Protein AF-A0A0H2SHD0-F1 (afdb_monomer)

Mean predicted aligned error: 8.1 Å

Sequence (262 aa):
MGKNFKNESLIINKIDEIEKNLQELEEIIKKEEFNPPEDIVPIPKKIKFPRGYFRKIDTIYSKYKLDLFDDKNLARNVAYAIQYTDFLNYILNRTNFGNDGLSIGSIFRKNAIISVTTVIEAYLSAMLEKVVNNCYSNCKNFSSCNSNIAISIKNKKGLNKKANKIRKKEGFPLFKECMDFLLDANLIDENFYNVLDRLRDYRNHIHIQYVEKNKKVRIRDFGGNAYNIKIYNEAINSLRRLPKIFQTLRNEISKCKYKEGR

pLDDT: mean 82.98, std 13.92, range [32.12, 97.88]

Radius of gyration: 23.39 Å; Cα contacts (8 Å, |Δi|>4): 217; chains: 1; bounding box: 55×35×79 Å

Foldseek 3Di:
DDDDDPCVVVVVVVLVVVVVVVVVVVVVQVVVVDDPPVDDDPDVDDDDDDPPQFDDLVRLCVLQVLVLFPDPVLSSVLSVLVSVLSVLVCCLVSDCCDPPHDPVNLLSLLVSLLSLLVSVQSSLLRLLLSLLCLLVVQQPPLVPFPFLLSVLCVVDPVLVVLSVCSPVCPDRRGSLSSLVSCVSSVLDDPVLSVLSVVSVVSNVPNDCWDQDPVPSDIDRPPPDPSRDPVNSVSSVVSSSCNSVSSVSSVVSSVSSNPPDDD

Structure (mmCIF, N/CA/C/O backbone):
data_AF-A0A0H2SHD0-F1
#
_entry.id   AF-A0A0H2SHD0-F1
#
loop_
_atom_site.group_PDB
_atom_site.id
_atom_site.type_symbol
_atom_site.label_atom_id
_atom_site.label_alt_id
_atom_site.label_comp_id
_atom_site.label_asym_id
_atom_site.label_entity_id
_atom_site.label_seq_id
_atom_site.pdbx_PDB_ins_code
_atom_site.Cartn_x
_atom_site.Cartn_y
_atom_site.Cartn_z
_atom_site.occupancy
_atom_site.B_iso_or_equiv
_atom_site.auth_seq_id
_atom_site.auth_comp_id
_atom_site.auth_asym_id
_atom_site.auth_atom_id
_atom_site.pdbx_PDB_model_num
ATOM 1 N N . MET A 1 1 ? -12.538 18.446 -3.067 1.00 34.12 1 MET A N 1
ATOM 2 C CA . MET A 1 1 ? -13.938 18.797 -2.755 1.00 34.12 1 MET A CA 1
ATOM 3 C C . MET A 1 1 ? -14.708 17.509 -2.529 1.00 34.12 1 MET A C 1
ATOM 5 O O . MET A 1 1 ? -14.740 16.675 -3.429 1.00 34.12 1 MET A O 1
ATOM 9 N N . GLY A 1 2 ? -15.188 17.281 -1.304 1.00 51.06 2 GLY A N 1
ATOM 10 C CA . GLY A 1 2 ? -15.996 16.106 -0.968 1.00 51.06 2 GLY A CA 1
ATOM 11 C C . GLY A 1 2 ? -17.397 16.224 -1.568 1.00 51.06 2 GLY A C 1
ATOM 12 O O . GLY A 1 2 ? -17.889 17.330 -1.765 1.00 51.06 2 GLY A O 1
ATOM 13 N N . LYS A 1 3 ? -18.025 15.093 -1.899 1.00 63.44 3 LYS A N 1
ATOM 14 C CA . LYS A 1 3 ? -19.458 15.069 -2.216 1.00 63.44 3 LYS A CA 1
ATOM 15 C C . LYS A 1 3 ? -20.222 15.193 -0.897 1.00 63.44 3 LYS A C 1
ATOM 17 O O . LYS A 1 3 ? -20.008 14.353 -0.028 1.00 63.44 3 LYS A O 1
ATOM 22 N N . ASN A 1 4 ? -21.103 16.183 -0.770 1.00 68.56 4 ASN A N 1
ATOM 23 C CA . ASN A 1 4 ? -22.001 16.274 0.384 1.00 68.56 4 ASN A CA 1
ATOM 24 C C . ASN A 1 4 ? -22.981 15.094 0.360 1.00 68.56 4 ASN A C 1
ATOM 26 O O . ASN A 1 4 ? -23.537 14.753 -0.692 1.00 68.56 4 ASN A O 1
ATOM 30 N N . PHE A 1 5 ? -23.169 14.443 1.507 1.00 74.69 5 PHE A N 1
ATOM 31 C CA . PHE A 1 5 ? -24.123 13.348 1.633 1.00 74.69 5 PHE A CA 1
ATOM 32 C C . PHE A 1 5 ? -25.534 13.922 1.730 1.00 74.69 5 PHE A C 1
ATOM 34 O O . PHE A 1 5 ? -25.812 14.743 2.595 1.00 74.69 5 PHE A O 1
ATOM 41 N N . LYS A 1 6 ? -26.459 13.444 0.887 1.00 80.44 6 LYS A N 1
ATOM 42 C CA . LYS A 1 6 ? -27.877 13.849 0.962 1.00 80.44 6 LYS A CA 1
ATOM 43 C C . LYS A 1 6 ? -28.520 13.554 2.330 1.00 80.44 6 LYS A C 1
ATOM 45 O O . LYS A 1 6 ? -29.477 14.220 2.688 1.00 80.44 6 LYS A O 1
ATOM 50 N N . ASN A 1 7 ? -27.976 12.589 3.077 1.00 87.56 7 ASN A N 1
ATOM 51 C CA . ASN A 1 7 ? -28.498 12.110 4.362 1.00 87.56 7 ASN A CA 1
ATOM 52 C C . ASN A 1 7 ? -27.474 12.272 5.501 1.00 87.56 7 ASN A C 1
ATOM 54 O O . ASN A 1 7 ? -27.351 11.392 6.348 1.00 87.56 7 ASN A O 1
ATOM 58 N N . GLU A 1 8 ? -26.685 13.346 5.492 1.00 89.56 8 GLU A N 1
ATOM 59 C CA . GLU A 1 8 ? -25.620 13.570 6.479 1.00 89.56 8 GLU A CA 1
ATOM 60 C C . GLU A 1 8 ? -26.120 13.525 7.932 1.00 89.56 8 GLU A C 1
ATOM 62 O O . GLU A 1 8 ? -25.550 12.800 8.744 1.00 89.56 8 GLU A O 1
ATOM 67 N N . SER A 1 9 ? -27.239 14.189 8.238 1.00 90.06 9 SER A N 1
ATOM 68 C CA . SER A 1 9 ? -27.836 14.192 9.583 1.00 90.06 9 SER A CA 1
ATOM 69 C C . SER A 1 9 ? -28.214 12.792 10.074 1.00 90.06 9 SER A C 1
ATOM 71 O O . SER A 1 9 ? -27.936 12.432 11.213 1.00 90.06 9 SER A O 1
ATOM 73 N N . LEU A 1 10 ? -28.793 11.961 9.203 1.00 94.38 10 LEU A N 1
ATOM 74 C CA . LEU A 1 10 ? -29.134 10.578 9.535 1.00 94.38 10 LEU A CA 1
ATOM 75 C C . LEU A 1 10 ? -27.882 9.736 9.819 1.00 94.38 10 LEU A C 1
ATOM 77 O O . LEU A 1 10 ? -27.909 8.879 10.700 1.00 94.38 10 LEU A O 1
ATOM 81 N N . ILE A 1 11 ? -26.801 9.958 9.064 1.00 91.94 11 ILE A N 1
ATOM 82 C CA . ILE A 1 11 ? -25.528 9.257 9.270 1.00 91.94 11 ILE A CA 1
ATOM 83 C C . ILE A 1 11 ? -24.943 9.627 10.634 1.00 91.94 11 ILE A C 1
ATOM 85 O O . ILE A 1 11 ? -24.542 8.724 11.360 1.00 91.94 11 ILE A O 1
ATOM 89 N N . ILE A 1 12 ? -24.934 10.917 10.981 1.00 92.44 12 ILE A N 1
ATOM 90 C CA . ILE A 1 12 ? -24.434 11.412 12.272 1.00 92.44 12 ILE A CA 1
ATOM 91 C C . ILE A 1 12 ? -25.226 10.779 13.420 1.00 92.44 12 ILE A C 1
ATOM 93 O O . ILE A 1 12 ? -24.637 10.083 14.237 1.00 92.44 12 ILE A O 1
ATOM 97 N N . ASN A 1 13 ? -26.559 10.865 13.390 1.00 95.19 13 ASN A N 1
ATOM 98 C CA . ASN A 1 13 ? -27.405 10.274 14.433 1.00 95.19 13 ASN A CA 1
ATOM 99 C C . ASN A 1 13 ? -27.157 8.765 14.617 1.00 95.19 13 ASN A C 1
ATOM 101 O O . ASN A 1 13 ? -27.225 8.243 15.727 1.00 95.19 13 ASN A O 1
ATOM 105 N N . LYS A 1 14 ? -26.879 8.038 13.525 1.00 95.44 14 LYS A N 1
ATOM 106 C CA . LYS A 1 14 ? -26.553 6.606 13.590 1.00 95.44 14 LYS A CA 1
ATOM 107 C C . LYS A 1 14 ? -25.163 6.335 14.155 1.00 95.44 14 LYS A C 1
ATOM 109 O O . LYS A 1 14 ? -24.977 5.295 14.778 1.00 95.44 14 LYS A 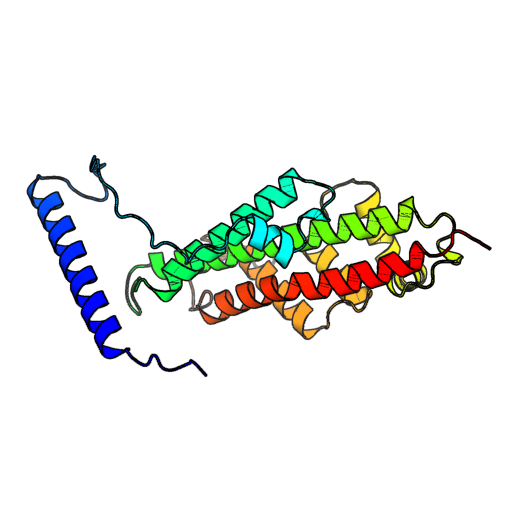O 1
ATOM 114 N N . ILE A 1 15 ? -24.199 7.221 13.923 1.00 93.00 15 ILE A N 1
ATOM 115 C CA . ILE A 1 15 ? -22.871 7.128 14.537 1.00 93.00 15 ILE A CA 1
ATOM 116 C C . ILE A 1 15 ? -22.991 7.338 16.048 1.00 93.00 15 ILE A C 1
ATOM 118 O O . ILE A 1 15 ? -22.467 6.511 16.787 1.00 93.00 15 ILE A O 1
ATOM 122 N N . ASP A 1 16 ? -23.754 8.339 16.488 1.00 94.06 16 ASP A N 1
ATOM 123 C CA . ASP A 1 16 ? -23.963 8.625 17.915 1.00 94.06 16 ASP A CA 1
ATOM 124 C C . ASP A 1 16 ? -24.614 7.433 18.642 1.00 94.06 16 ASP A C 1
ATOM 126 O O . ASP A 1 16 ? -24.204 7.044 19.736 1.00 94.06 16 ASP A O 1
ATOM 130 N N . GLU A 1 17 ? -25.596 6.785 18.005 1.00 96.50 17 GLU A N 1
ATOM 131 C CA . GLU A 1 17 ? -26.223 5.563 18.524 1.00 96.50 17 GLU A CA 1
ATOM 132 C C . GLU A 1 17 ? -25.214 4.406 18.646 1.00 96.50 17 GLU A C 1
ATOM 134 O O . GLU A 1 17 ? -25.212 3.675 19.637 1.00 96.50 17 GLU A O 1
ATOM 139 N N . ILE A 1 18 ? -24.337 4.231 17.651 1.00 93.62 18 ILE A N 1
ATOM 140 C CA . ILE A 1 18 ? -23.292 3.199 17.678 1.00 93.62 18 ILE A CA 1
ATOM 141 C C . ILE A 1 18 ? -22.285 3.476 18.795 1.00 93.62 18 ILE A C 1
ATOM 143 O O . ILE A 1 18 ? -21.919 2.544 19.507 1.00 93.62 18 ILE A O 1
ATOM 147 N N . GLU A 1 19 ? -21.843 4.723 18.948 1.00 92.50 19 GLU A N 1
ATOM 148 C CA . GLU A 1 19 ? -20.905 5.130 19.995 1.00 92.50 19 GLU A CA 1
ATOM 149 C C . GLU A 1 19 ? -21.463 4.813 21.383 1.00 92.50 19 GLU A C 1
ATOM 151 O O . GLU A 1 19 ? -20.809 4.120 22.166 1.00 92.50 19 GLU A O 1
ATOM 156 N N . LYS A 1 20 ? -22.713 5.214 21.641 1.00 95.75 20 LYS A N 1
ATOM 157 C CA . LYS A 1 20 ? -23.411 4.910 22.891 1.00 95.75 20 LYS A CA 1
ATOM 158 C C . LYS A 1 20 ? -23.490 3.402 23.153 1.00 95.75 20 LYS A C 1
ATOM 160 O O . LYS A 1 20 ? -23.109 2.946 24.226 1.00 95.75 20 LYS A O 1
ATOM 165 N N . ASN A 1 21 ? -23.925 2.619 22.165 1.00 96.06 21 ASN A N 1
ATOM 166 C CA . ASN A 1 21 ? -24.075 1.168 22.316 1.00 96.06 21 ASN A CA 1
ATOM 167 C C . ASN A 1 21 ? -22.735 0.450 22.561 1.00 96.06 21 ASN A C 1
ATOM 169 O O . ASN A 1 21 ? -22.689 -0.548 23.278 1.00 96.06 21 ASN A O 1
ATOM 173 N N . LEU A 1 22 ? -21.641 0.924 21.952 1.00 93.25 22 LEU A N 1
ATOM 174 C CA . LEU A 1 22 ? -20.302 0.379 22.192 1.00 93.25 22 LEU A CA 1
ATOM 175 C C . LEU A 1 22 ? -19.827 0.675 23.617 1.00 93.25 22 LEU A C 1
ATOM 177 O O . LEU A 1 22 ? -19.261 -0.206 24.258 1.00 93.25 22 LEU A O 1
ATOM 181 N N . GLN A 1 23 ? -20.086 1.882 24.115 1.00 93.56 23 GLN A N 1
ATOM 182 C CA . GLN A 1 23 ? -19.735 2.269 25.477 1.00 93.56 23 GLN A CA 1
ATOM 183 C C . GLN A 1 23 ? -20.528 1.464 26.520 1.00 93.56 23 GLN A C 1
ATOM 185 O O . GLN A 1 23 ? -19.938 0.932 27.458 1.00 93.56 23 GLN A O 1
ATOM 190 N N . GLU A 1 24 ? -21.838 1.297 26.321 1.00 95.38 24 GLU A N 1
ATOM 191 C CA . GLU A 1 24 ? -22.684 0.473 27.197 1.00 95.38 24 GLU A CA 1
ATOM 192 C C . GLU A 1 24 ? -22.210 -0.989 27.249 1.00 95.38 24 GLU A C 1
ATOM 194 O O . GLU A 1 24 ? -22.215 -1.610 28.313 1.00 95.38 24 GLU A O 1
ATOM 199 N N . LEU A 1 25 ? -21.749 -1.541 26.120 1.00 92.69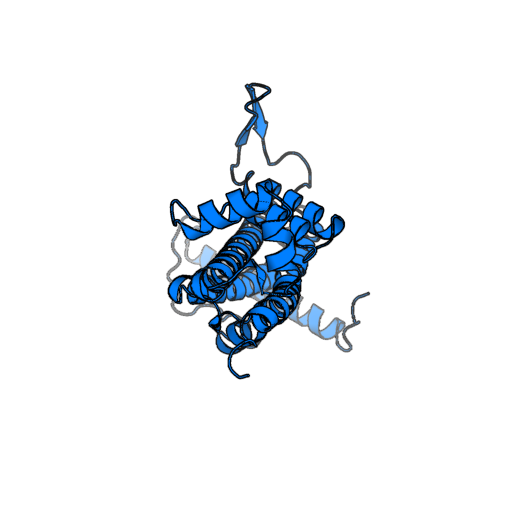 25 LEU A N 1
ATOM 200 C CA . LEU A 1 25 ? -21.185 -2.890 26.074 1.00 92.69 25 LEU A CA 1
ATOM 201 C C . LEU A 1 25 ? -19.921 -3.015 26.940 1.00 92.69 25 LEU A C 1
ATOM 203 O O . LEU A 1 25 ? -19.801 -3.977 27.697 1.00 92.69 25 LEU A O 1
ATOM 207 N N . GLU A 1 26 ? -18.999 -2.055 26.858 1.00 91.44 26 GLU A N 1
ATOM 208 C CA . GLU A 1 26 ? -17.781 -2.050 27.682 1.00 91.44 26 GLU A CA 1
ATOM 209 C C . GLU A 1 26 ? -18.092 -1.893 29.176 1.00 91.44 26 GLU A C 1
ATOM 211 O O . GLU A 1 26 ? -17.438 -2.499 30.024 1.00 91.44 26 GLU A O 1
ATOM 216 N N . GLU A 1 27 ? -19.123 -1.124 29.523 1.00 93.25 27 GLU A N 1
ATOM 217 C CA . GLU A 1 27 ? -19.582 -0.997 30.907 1.00 93.25 27 GLU A CA 1
ATOM 218 C C . GLU A 1 27 ? -20.179 -2.296 31.450 1.00 93.25 27 GLU A C 1
ATOM 220 O O . GLU A 1 27 ? -19.948 -2.624 32.613 1.00 93.25 27 GLU A O 1
ATOM 225 N N . ILE A 1 28 ? -20.910 -3.058 30.629 1.00 92.81 28 ILE A N 1
ATOM 226 C CA . ILE A 1 28 ? -21.401 -4.392 31.004 1.00 92.81 28 ILE A CA 1
ATOM 227 C C . ILE A 1 28 ? -20.223 -5.333 31.259 1.00 92.81 28 ILE A C 1
ATOM 229 O O . ILE A 1 28 ? -20.194 -5.998 32.286 1.00 92.81 28 ILE A O 1
ATOM 233 N N . ILE A 1 29 ? -19.226 -5.348 30.371 1.00 90.38 29 ILE A N 1
ATOM 234 C CA . ILE A 1 29 ? -18.033 -6.195 30.524 1.00 90.38 29 ILE A CA 1
ATOM 235 C C . ILE A 1 29 ? -17.302 -5.882 31.835 1.00 90.38 29 ILE A C 1
ATOM 237 O O . ILE A 1 29 ? -16.956 -6.798 32.575 1.00 90.38 29 ILE A O 1
ATOM 241 N N . LYS A 1 30 ? -17.111 -4.597 32.154 1.00 89.44 30 LYS A N 1
ATOM 242 C CA . LYS A 1 30 ? -16.443 -4.167 33.394 1.00 89.44 30 LYS A CA 1
ATOM 243 C C . LYS A 1 30 ? -17.227 -4.507 34.661 1.00 89.44 30 LYS A C 1
ATOM 245 O O . LYS A 1 30 ? -16.622 -4.699 35.710 1.00 89.44 30 LYS A O 1
ATOM 250 N N . LYS A 1 31 ? -18.563 -4.560 34.589 1.00 93.12 31 LYS A N 1
ATOM 251 C CA . LYS A 1 31 ? -19.414 -4.966 35.723 1.00 93.12 31 LYS A CA 1
ATOM 252 C C . LYS A 1 31 ? -19.263 -6.444 36.072 1.00 93.12 31 LYS A C 1
ATOM 254 O O . LYS A 1 31 ? -19.458 -6.793 37.227 1.00 93.12 31 LYS A O 1
ATOM 259 N N . GLU A 1 32 ? -18.869 -7.273 35.111 1.00 91.38 32 GLU A N 1
ATOM 260 C CA . GLU A 1 32 ? -18.542 -8.691 35.315 1.00 91.38 32 GLU A CA 1
ATOM 261 C C . GLU A 1 32 ? -17.103 -8.892 35.837 1.00 91.38 32 GLU A C 1
ATOM 263 O O . GLU A 1 32 ? -16.527 -9.963 35.673 1.00 91.38 32 GLU A O 1
ATOM 268 N N . GLU A 1 33 ? -16.498 -7.850 36.420 1.00 90.00 33 GLU A N 1
ATOM 269 C CA . GLU A 1 33 ? -15.148 -7.841 37.006 1.00 90.00 33 GLU A CA 1
ATOM 270 C C . GLU A 1 33 ? -13.996 -8.122 36.027 1.00 90.00 33 GLU A C 1
ATOM 272 O O . GLU A 1 33 ? -12.844 -8.228 36.444 1.00 90.00 33 GLU A O 1
ATOM 277 N N . PHE A 1 34 ? -14.260 -8.159 34.717 1.00 89.62 34 PHE A N 1
ATOM 278 C CA . PHE A 1 34 ? -13.187 -8.126 33.728 1.00 89.62 34 PHE A CA 1
ATOM 279 C C . PHE A 1 34 ? -12.488 -6.759 33.743 1.00 89.62 34 PHE A C 1
ATOM 281 O O . PHE A 1 34 ? -13.128 -5.702 33.722 1.00 89.62 34 PHE A O 1
ATOM 288 N N . ASN A 1 35 ? -11.162 -6.784 33.639 1.00 85.94 35 ASN A N 1
ATOM 289 C CA . ASN A 1 35 ? -10.270 -5.639 33.527 1.00 85.94 35 ASN A CA 1
ATOM 290 C C . ASN A 1 35 ? -9.617 -5.538 32.126 1.00 85.94 35 ASN A C 1
ATOM 292 O O . ASN A 1 35 ? -8.410 -5.759 31.974 1.00 85.94 35 ASN A O 1
ATOM 296 N N . PRO A 1 36 ? -10.362 -5.211 31.047 1.00 82.31 36 PRO A N 1
ATOM 297 C CA . PRO A 1 36 ? -9.748 -4.925 29.753 1.00 82.31 36 PRO A CA 1
ATOM 298 C C . PRO A 1 36 ? -8.772 -3.736 29.845 1.00 82.31 36 PRO A C 1
ATOM 300 O O . PRO A 1 36 ? -9.105 -2.721 30.463 1.00 82.31 36 PRO A O 1
ATOM 303 N N . PRO A 1 37 ? -7.604 -3.788 29.176 1.00 82.88 37 PRO A N 1
ATOM 304 C CA . PRO A 1 37 ? -7.193 -4.785 28.183 1.00 82.88 37 PRO A CA 1
ATOM 305 C C . PRO A 1 37 ? -6.378 -5.966 28.746 1.00 82.88 37 PRO A C 1
ATOM 307 O O . PRO A 1 37 ? -5.848 -6.742 27.952 1.00 82.88 37 PRO A O 1
ATOM 310 N N . GLU A 1 38 ? -6.211 -6.074 30.066 1.00 88.31 38 GLU A N 1
ATOM 311 C CA . GLU A 1 38 ? -5.403 -7.127 30.700 1.00 88.31 38 GLU A CA 1
ATOM 312 C C . GLU A 1 38 ? -6.092 -8.489 30.600 1.00 88.31 38 GLU A C 1
ATOM 314 O O . GLU A 1 38 ? -5.449 -9.493 30.283 1.00 88.31 38 GLU A O 1
ATOM 319 N N . ASP A 1 39 ? -7.414 -8.499 30.770 1.00 88.94 39 ASP A N 1
ATOM 320 C CA . ASP A 1 39 ? -8.212 -9.710 30.648 1.00 88.94 39 ASP A CA 1
ATOM 321 C C . ASP A 1 39 ? -8.637 -10.009 29.208 1.00 88.94 39 ASP A C 1
ATOM 323 O O . ASP A 1 39 ? -9.086 -9.147 28.443 1.00 88.94 39 ASP A O 1
ATOM 327 N N . ILE A 1 40 ? -8.571 -11.292 28.851 1.00 85.06 40 ILE A N 1
ATOM 328 C CA . ILE A 1 40 ? -9.152 -11.806 27.612 1.00 85.06 40 ILE A CA 1
ATOM 329 C C . ILE A 1 40 ? -10.640 -12.050 27.854 1.00 85.06 40 ILE A C 1
ATOM 331 O O . ILE A 1 40 ? -11.012 -13.048 28.465 1.00 85.06 40 ILE A O 1
ATOM 335 N N . VAL A 1 41 ? -11.496 -11.178 27.323 1.00 85.94 41 VAL A N 1
ATOM 336 C CA . VAL A 1 41 ? -12.956 -11.304 27.460 1.00 85.94 41 VAL A CA 1
ATOM 337 C C . VAL A 1 41 ? -13.505 -12.306 26.426 1.00 85.94 41 VAL A C 1
ATOM 339 O O . VAL A 1 41 ? -13.477 -12.021 25.219 1.00 85.94 41 VAL A O 1
ATOM 342 N N . PRO A 1 42 ? -14.022 -13.485 26.828 1.00 85.12 42 PRO A N 1
ATOM 343 C CA . PRO A 1 42 ? -14.406 -14.547 25.901 1.00 85.12 42 PRO A CA 1
ATOM 344 C C . PRO A 1 42 ? -15.827 -14.341 25.349 1.00 85.12 42 PRO A C 1
ATOM 346 O O . PRO A 1 42 ? -16.721 -15.158 25.560 1.00 85.12 42 PRO A O 1
ATOM 349 N N . ILE A 1 43 ? -16.059 -13.252 24.610 1.00 84.56 43 ILE A N 1
ATOM 350 C CA . ILE A 1 43 ? -17.375 -12.980 24.012 1.00 84.56 43 ILE A CA 1
ATOM 351 C C . ILE A 1 43 ? -17.570 -13.864 22.765 1.00 84.56 43 ILE A C 1
ATOM 353 O O . ILE A 1 43 ? -16.844 -13.703 21.775 1.00 84.56 43 ILE A O 1
ATOM 357 N N . PRO A 1 44 ? -18.573 -14.767 22.741 1.00 86.00 44 PRO A N 1
ATOM 358 C CA . PRO A 1 44 ? -18.764 -15.706 21.633 1.00 86.00 44 PRO A CA 1
ATOM 359 C C . PRO A 1 44 ? -19.219 -15.010 20.343 1.00 86.00 44 PRO A C 1
ATOM 361 O O . PRO A 1 44 ? -18.958 -15.486 19.235 1.00 86.00 44 PRO A O 1
ATOM 364 N N . LYS A 1 45 ? -19.892 -13.860 20.464 1.00 90.56 45 LYS A N 1
ATOM 365 C CA . LYS A 1 45 ? -20.415 -13.087 19.336 1.00 90.56 45 LYS A CA 1
ATOM 366 C C . LYS A 1 45 ? -19.620 -11.800 19.149 1.00 90.56 45 LYS A C 1
ATOM 368 O O . LYS A 1 45 ? -19.653 -10.912 19.988 1.00 90.56 45 LYS A O 1
ATOM 373 N N . LYS A 1 46 ? -18.961 -11.678 17.996 1.00 87.88 46 LYS A N 1
ATOM 374 C CA . LYS A 1 46 ? -18.171 -10.496 17.624 1.00 87.88 46 LYS A CA 1
ATOM 375 C C . LYS A 1 46 ? -18.955 -9.560 16.710 1.00 87.88 46 LYS A C 1
ATOM 377 O O . LYS A 1 46 ? -19.779 -10.007 15.903 1.00 87.88 46 LYS A O 1
ATOM 382 N N . ILE A 1 47 ? -18.652 -8.266 16.797 1.00 88.38 47 ILE A N 1
ATOM 383 C CA . ILE A 1 47 ? -19.166 -7.265 15.861 1.00 88.38 47 ILE A CA 1
ATOM 384 C C . ILE A 1 47 ? -18.666 -7.618 14.460 1.00 88.38 47 ILE A C 1
ATOM 386 O O . ILE A 1 47 ? -17.470 -7.793 14.222 1.00 88.38 47 ILE A O 1
ATOM 390 N N . LYS A 1 48 ? -19.600 -7.756 13.518 1.00 88.06 48 LYS A N 1
ATOM 391 C CA . LYS A 1 48 ? -19.262 -8.030 12.121 1.00 88.06 48 LYS A CA 1
ATOM 392 C C . LYS A 1 48 ? -18.839 -6.737 11.447 1.00 88.06 48 LYS A C 1
ATOM 394 O O . LYS A 1 48 ? -19.535 -5.729 11.530 1.00 88.06 48 LYS A O 1
ATOM 399 N N . PHE A 1 49 ? -17.740 -6.799 10.707 1.00 85.88 49 PHE A N 1
ATOM 400 C CA . PHE A 1 49 ? -17.336 -5.684 9.867 1.00 85.88 49 PHE A CA 1
ATOM 401 C C . PHE A 1 49 ? -18.385 -5.420 8.770 1.00 85.88 49 PHE A 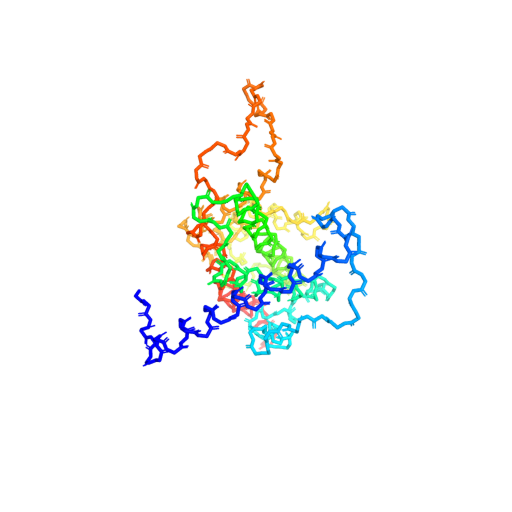C 1
ATOM 403 O O . PHE A 1 49 ? -18.932 -6.387 8.218 1.00 85.88 49 PHE A O 1
ATOM 410 N N . PRO A 1 50 ? -18.670 -4.154 8.412 1.00 85.19 50 PRO A N 1
ATOM 411 C CA . PRO A 1 50 ? -19.650 -3.859 7.376 1.00 85.19 50 PRO A CA 1
ATOM 412 C C . PRO A 1 50 ? -19.300 -4.487 6.027 1.00 85.19 50 PRO A C 1
ATOM 414 O O . PRO A 1 50 ? -18.162 -4.432 5.553 1.00 85.19 50 PRO A O 1
ATOM 417 N N . ARG A 1 51 ? -20.314 -5.061 5.376 1.00 84.38 51 ARG A N 1
ATOM 418 C CA . ARG A 1 51 ? -20.180 -5.636 4.034 1.00 84.38 51 ARG A CA 1
ATOM 419 C C . ARG A 1 51 ? -20.031 -4.531 2.986 1.00 84.38 51 ARG A C 1
ATOM 421 O O . ARG A 1 51 ? -20.532 -3.425 3.152 1.00 84.38 51 ARG A O 1
ATOM 428 N N . GLY A 1 52 ? -19.356 -4.852 1.885 1.00 85.94 52 GLY A N 1
ATOM 429 C CA . GLY A 1 52 ? -19.245 -3.967 0.719 1.00 85.94 52 GLY A CA 1
ATOM 430 C C . GLY A 1 52 ? -18.161 -2.892 0.808 1.00 85.94 52 GLY A C 1
ATOM 431 O O . GLY A 1 52 ? -17.934 -2.201 -0.179 1.00 85.94 52 GLY A O 1
ATOM 432 N N . TYR A 1 53 ? -17.460 -2.767 1.940 1.00 89.38 53 TYR A N 1
ATOM 433 C CA . TYR A 1 53 ? -16.327 -1.847 2.039 1.00 89.38 53 TYR A CA 1
ATOM 434 C C . TYR A 1 53 ? -15.030 -2.438 1.468 1.00 89.38 53 TYR A C 1
ATOM 436 O O . TYR A 1 53 ? -14.293 -1.761 0.755 1.00 89.38 53 TYR A O 1
ATOM 444 N N . PHE A 1 54 ? -14.753 -3.709 1.767 1.00 92.88 54 PHE A N 1
ATOM 445 C CA . PHE A 1 54 ? -13.572 -4.393 1.249 1.00 92.88 54 PHE A CA 1
ATOM 446 C C . PHE A 1 54 ? -13.750 -4.748 -0.218 1.00 92.88 54 PHE A C 1
ATOM 448 O O . PHE A 1 54 ? -14.754 -5.352 -0.612 1.00 92.88 54 PHE A O 1
ATOM 455 N N . ARG A 1 55 ? -12.742 -4.427 -1.029 1.00 95.00 55 ARG A N 1
ATOM 456 C CA . ARG A 1 55 ? -12.697 -4.902 -2.409 1.00 95.00 55 ARG A CA 1
ATOM 457 C C . ARG A 1 55 ? -12.545 -6.422 -2.411 1.00 95.00 55 ARG A C 1
ATOM 459 O O . ARG A 1 55 ? -11.804 -6.990 -1.607 1.00 95.00 55 ARG A O 1
ATOM 466 N N . LYS A 1 56 ? -13.238 -7.085 -3.337 1.00 95.81 56 LYS A N 1
ATOM 467 C CA . LYS A 1 56 ? -13.049 -8.520 -3.588 1.00 95.81 56 LYS A CA 1
ATOM 468 C C . LYS A 1 56 ? -11.667 -8.761 -4.197 1.00 95.81 56 LYS A C 1
ATOM 470 O O . LYS A 1 56 ? -11.170 -7.916 -4.944 1.00 95.81 56 LYS A O 1
ATOM 475 N N . ILE A 1 57 ? -11.086 -9.926 -3.921 1.00 95.94 57 ILE A N 1
ATOM 476 C CA . ILE A 1 57 ? -9.761 -10.305 -4.428 1.00 95.94 57 ILE A CA 1
ATOM 477 C C . ILE A 1 57 ? -9.721 -10.255 -5.959 1.00 95.94 57 ILE A C 1
ATOM 479 O O . ILE A 1 57 ? -8.855 -9.577 -6.500 1.00 95.94 57 ILE A O 1
ATOM 483 N N . ASP A 1 58 ? -10.714 -10.808 -6.656 1.00 96.56 58 ASP A N 1
ATOM 484 C CA . ASP A 1 58 ? -10.773 -10.770 -8.129 1.00 96.56 58 ASP A CA 1
ATOM 485 C C . ASP A 1 58 ? -10.788 -9.337 -8.683 1.00 96.56 58 ASP A C 1
ATOM 487 O O . ASP A 1 58 ? -10.140 -9.014 -9.682 1.00 96.56 58 ASP A O 1
ATOM 491 N N . THR A 1 59 ? -11.487 -8.427 -7.994 1.00 96.56 59 THR A N 1
ATOM 492 C CA . THR A 1 59 ? -11.496 -7.002 -8.345 1.00 96.56 59 THR A CA 1
ATOM 493 C C . THR A 1 59 ? -10.113 -6.382 -8.166 1.00 96.56 59 THR A C 1
ATOM 495 O O . THR A 1 59 ? -9.697 -5.571 -8.993 1.00 96.56 59 THR A O 1
ATOM 498 N N . ILE A 1 60 ? -9.388 -6.750 -7.106 1.00 97.25 60 ILE A N 1
ATOM 499 C CA . ILE A 1 60 ? -8.014 -6.293 -6.871 1.00 97.25 60 ILE A CA 1
ATOM 500 C C . ILE A 1 60 ? -7.083 -6.845 -7.955 1.00 97.25 60 ILE A C 1
ATOM 502 O O . ILE A 1 60 ? -6.368 -6.059 -8.573 1.00 97.25 60 ILE A O 1
ATOM 506 N N . TYR A 1 61 ? -7.143 -8.143 -8.254 1.00 96.81 61 TYR A N 1
ATOM 507 C CA . TYR A 1 61 ? -6.356 -8.780 -9.312 1.00 96.81 61 TYR A CA 1
ATOM 508 C C . TYR A 1 61 ? -6.542 -8.093 -10.662 1.00 96.81 61 TYR A C 1
ATOM 510 O O . TYR A 1 61 ? -5.567 -7.642 -11.264 1.00 96.81 61 TYR A O 1
ATOM 518 N N . SER A 1 62 ? -7.791 -7.908 -11.090 1.00 95.06 62 SER A N 1
ATOM 519 C CA . SER A 1 62 ? -8.104 -7.271 -12.370 1.00 95.06 62 SER A CA 1
ATOM 520 C C . SER A 1 62 ? -7.701 -5.792 -12.409 1.00 95.06 62 SER A C 1
ATOM 522 O O . SER A 1 62 ? -7.124 -5.323 -13.399 1.00 95.06 62 SER A O 1
ATOM 524 N N . LYS A 1 63 ? -7.962 -5.040 -11.329 1.00 95.56 63 LYS A N 1
ATOM 525 C CA . LYS A 1 63 ? -7.653 -3.604 -11.255 1.00 95.56 63 LYS A CA 1
ATOM 526 C C . LYS A 1 63 ? -6.151 -3.341 -11.199 1.00 95.56 63 LYS A C 1
ATOM 528 O O . LYS A 1 63 ? -5.678 -2.421 -11.859 1.00 95.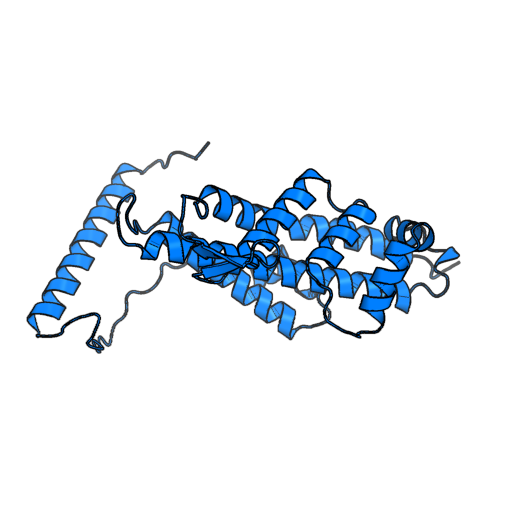56 63 LYS A O 1
ATOM 533 N N . TYR A 1 64 ? -5.420 -4.136 -10.424 1.00 95.75 64 TYR A N 1
ATOM 534 C CA . TYR A 1 64 ? -3.979 -3.995 -10.225 1.00 95.75 64 TYR A CA 1
ATOM 535 C C . TYR A 1 64 ? -3.155 -4.899 -11.142 1.00 95.75 64 TYR A C 1
ATOM 537 O O . TYR A 1 64 ? -1.932 -4.874 -11.073 1.00 95.75 64 TYR A O 1
ATOM 545 N N . LYS A 1 65 ? -3.798 -5.649 -12.041 1.00 93.06 65 LYS A N 1
ATOM 546 C CA . LYS A 1 65 ? -3.151 -6.518 -13.035 1.00 93.06 65 LYS A CA 1
ATOM 547 C C . LYS A 1 65 ? -2.176 -7.527 -12.411 1.00 93.06 65 LYS A C 1
ATOM 549 O O . LYS A 1 65 ? -1.146 -7.843 -13.000 1.00 93.06 65 LYS A O 1
ATOM 554 N N . LEU A 1 66 ? -2.506 -8.038 -11.227 1.00 94.12 66 LEU A N 1
ATOM 555 C CA . LEU A 1 66 ? -1.624 -8.926 -10.459 1.00 94.12 66 LEU A CA 1
ATOM 556 C C . LEU A 1 66 ? -1.407 -10.283 -11.146 1.00 94.12 66 LEU A C 1
ATOM 558 O O . LEU A 1 66 ? -0.383 -10.922 -10.926 1.00 94.12 66 LEU A O 1
ATOM 562 N N . ASP A 1 67 ? -2.300 -10.687 -12.055 1.00 90.88 67 ASP A N 1
ATOM 563 C CA . ASP A 1 67 ? -2.144 -11.899 -12.876 1.00 90.88 67 ASP A CA 1
ATOM 564 C C . ASP A 1 67 ? -0.869 -11.901 -13.726 1.00 90.88 67 ASP A C 1
ATOM 566 O O . ASP A 1 67 ? -0.384 -12.960 -14.127 1.00 90.88 67 ASP A O 1
ATOM 570 N N . LEU A 1 68 ? -0.312 -10.720 -13.998 1.00 86.56 68 LEU A N 1
ATOM 571 C CA . LEU A 1 68 ? 0.881 -10.557 -14.820 1.00 86.56 68 LEU A CA 1
ATOM 572 C C . LEU A 1 68 ? 2.190 -10.721 -14.040 1.00 86.56 68 LEU A C 1
ATOM 574 O O . LEU A 1 68 ? 3.254 -10.719 -14.663 1.00 86.56 68 LEU A O 1
ATOM 578 N N . PHE A 1 69 ? 2.129 -10.859 -12.716 1.00 89.75 69 PHE A N 1
ATOM 579 C CA . PHE A 1 69 ? 3.302 -11.151 -11.899 1.00 89.75 69 PHE A CA 1
ATOM 580 C C . PHE A 1 69 ? 3.790 -12.570 -12.216 1.00 89.75 69 PHE A C 1
ATOM 582 O O . PHE A 1 69 ? 2.976 -13.486 -12.409 1.00 89.75 69 PHE A O 1
ATOM 589 N N . ASP A 1 70 ? 5.112 -12.744 -12.276 1.00 86.31 70 ASP A N 1
ATOM 590 C CA . ASP A 1 70 ? 5.727 -14.064 -12.452 1.00 86.31 70 ASP A CA 1
ATOM 591 C C . ASP A 1 70 ? 5.561 -14.906 -11.179 1.00 86.31 70 ASP A C 1
ATOM 593 O O . ASP A 1 70 ? 5.118 -16.052 -11.249 1.00 86.31 70 ASP A O 1
ATOM 597 N N . ASP A 1 71 ? 5.798 -14.307 -10.010 1.00 90.62 71 ASP A N 1
ATOM 598 C CA . ASP A 1 71 ? 5.546 -14.935 -8.714 1.00 90.62 71 ASP A CA 1
ATOM 599 C C . ASP A 1 71 ? 4.063 -14.815 -8.310 1.00 90.62 71 ASP A C 1
ATOM 601 O O . ASP A 1 71 ? 3.556 -13.745 -7.953 1.00 90.62 71 ASP A O 1
ATOM 605 N N . LYS A 1 72 ? 3.352 -15.950 -8.343 1.00 93.19 72 LYS A N 1
ATOM 606 C CA . LYS A 1 72 ? 1.934 -16.037 -7.962 1.00 93.19 72 LYS A CA 1
ATOM 607 C C . LYS A 1 72 ? 1.697 -15.918 -6.458 1.00 93.19 72 LYS A C 1
ATOM 609 O O . LYS A 1 72 ? 0.629 -15.449 -6.066 1.00 93.19 72 LYS A O 1
ATOM 614 N N . ASN A 1 73 ? 2.658 -16.306 -5.623 1.00 95.06 73 ASN A N 1
ATOM 615 C CA . ASN A 1 73 ? 2.550 -16.140 -4.176 1.00 95.06 73 ASN A CA 1
ATOM 616 C C . ASN A 1 73 ? 2.700 -14.667 -3.806 1.00 95.06 73 ASN A C 1
ATOM 618 O O . ASN A 1 73 ? 1.878 -14.139 -3.059 1.00 95.06 73 ASN A O 1
ATOM 622 N N . LEU A 1 74 ? 3.663 -13.972 -4.417 1.00 94.38 74 LEU A N 1
ATOM 623 C CA . LEU A 1 74 ? 3.784 -12.523 -4.282 1.00 94.38 74 LEU A CA 1
ATOM 624 C C . LEU A 1 74 ? 2.515 -11.805 -4.755 1.00 94.38 74 LEU A C 1
ATOM 626 O O . LEU A 1 74 ? 2.019 -10.927 -4.055 1.00 94.38 74 LEU A O 1
ATOM 630 N N . ALA A 1 75 ? 1.944 -12.209 -5.895 1.00 96.00 75 ALA A N 1
ATOM 631 C CA . ALA A 1 75 ? 0.689 -11.645 -6.395 1.00 96.00 75 ALA A CA 1
ATOM 632 C C . ALA A 1 75 ? -0.463 -11.783 -5.383 1.00 96.00 75 ALA A C 1
ATOM 634 O O . ALA A 1 75 ? -1.170 -10.807 -5.122 1.00 96.00 75 ALA A O 1
ATOM 635 N N . ARG A 1 76 ? -0.623 -12.968 -4.771 1.00 97.31 76 ARG A N 1
ATOM 636 C CA . ARG A 1 76 ? -1.630 -13.213 -3.720 1.00 97.31 76 ARG A CA 1
ATOM 637 C C . ARG A 1 76 ? -1.379 -12.346 -2.494 1.00 97.31 76 ARG A C 1
ATOM 639 O O . ARG A 1 76 ? -2.298 -11.683 -2.021 1.00 97.31 76 ARG A O 1
ATOM 646 N N . ASN A 1 77 ? -0.134 -12.289 -2.027 1.00 97.38 77 ASN A N 1
ATOM 647 C CA . ASN A 1 77 ? 0.247 -11.489 -0.866 1.00 97.38 77 ASN A CA 1
ATOM 648 C C . ASN A 1 77 ? -0.002 -9.996 -1.101 1.00 97.38 77 ASN A C 1
ATOM 650 O O . ASN A 1 77 ? -0.553 -9.320 -0.235 1.00 97.38 77 ASN A O 1
ATOM 654 N N . VAL A 1 78 ? 0.319 -9.486 -2.292 1.00 97.38 78 VAL A N 1
ATOM 655 C CA . VAL A 1 78 ? 0.002 -8.110 -2.690 1.00 97.38 78 VAL A CA 1
ATOM 656 C C . VAL A 1 78 ? -1.511 -7.892 -2.735 1.00 97.38 78 VAL A C 1
ATOM 658 O O . VAL A 1 78 ? -1.980 -6.869 -2.243 1.00 97.38 78 VAL A O 1
ATOM 661 N N . ALA A 1 79 ? -2.301 -8.839 -3.253 1.00 97.88 79 ALA A N 1
ATOM 662 C CA . ALA A 1 79 ? -3.759 -8.718 -3.267 1.00 97.88 79 ALA A CA 1
ATOM 663 C C . ALA A 1 79 ? -4.349 -8.632 -1.849 1.00 97.88 79 ALA A C 1
ATOM 665 O O . ALA A 1 79 ? -5.154 -7.740 -1.570 1.00 97.88 79 ALA A O 1
ATOM 666 N N . TYR A 1 80 ? -3.909 -9.510 -0.943 1.00 97.81 80 TYR A N 1
ATOM 667 C CA . TYR A 1 80 ? -4.320 -9.497 0.462 1.00 97.81 80 TYR A CA 1
ATOM 668 C C . TYR A 1 80 ? -3.877 -8.222 1.173 1.00 97.81 80 TYR A C 1
ATOM 670 O O . TYR A 1 80 ? -4.666 -7.613 1.890 1.00 97.81 80 TYR A O 1
ATOM 678 N N . ALA A 1 81 ? -2.658 -7.750 0.920 1.00 97.88 81 ALA A N 1
ATOM 679 C CA . ALA A 1 81 ? -2.163 -6.515 1.508 1.00 97.88 81 ALA A CA 1
ATOM 680 C C . ALA A 1 81 ? -2.916 -5.279 0.982 1.00 97.88 81 ALA A C 1
ATOM 682 O O . ALA A 1 81 ? -3.237 -4.382 1.757 1.00 97.88 81 ALA A O 1
ATOM 683 N N . ILE A 1 82 ? -3.294 -5.242 -0.302 1.00 97.69 82 ILE A N 1
ATOM 684 C CA . ILE A 1 82 ? -4.187 -4.204 -0.843 1.00 97.69 82 ILE A CA 1
ATOM 685 C C . ILE A 1 82 ? -5.560 -4.269 -0.162 1.00 97.69 82 ILE A C 1
ATOM 687 O O . ILE A 1 82 ? -6.109 -3.222 0.179 1.00 97.69 82 ILE A O 1
ATOM 691 N N . GLN A 1 83 ? -6.113 -5.457 0.084 1.00 96.31 83 GLN A N 1
ATOM 692 C CA . GLN A 1 83 ? -7.362 -5.587 0.838 1.00 96.31 83 GLN A CA 1
ATOM 693 C C . GLN A 1 83 ? -7.195 -5.119 2.294 1.00 96.31 83 GLN A C 1
ATOM 695 O O . GLN A 1 83 ? -8.060 -4.427 2.823 1.00 96.31 83 GLN A O 1
ATOM 700 N N . TYR A 1 84 ? -6.050 -5.390 2.921 1.00 96.56 84 TYR A N 1
ATOM 701 C CA . TYR A 1 84 ? -5.709 -4.843 4.233 1.00 96.56 84 TYR A CA 1
ATOM 702 C C . TYR A 1 84 ? -5.628 -3.307 4.216 1.00 96.56 84 TYR A C 1
ATOM 704 O O . TYR A 1 84 ? -6.086 -2.662 5.158 1.00 96.56 84 TYR A O 1
ATOM 712 N N . THR A 1 85 ? -5.171 -2.680 3.121 1.00 95.81 85 THR A N 1
ATOM 713 C CA . THR A 1 85 ? -5.265 -1.211 2.990 1.00 95.81 85 THR A CA 1
ATOM 714 C C . THR A 1 85 ? -6.705 -0.699 2.989 1.00 95.81 85 THR A C 1
ATOM 716 O O . THR A 1 85 ? -6.924 0.423 3.442 1.00 95.81 85 THR A O 1
ATOM 719 N N . ASP A 1 86 ? -7.691 -1.499 2.558 1.00 94.94 86 ASP A N 1
ATOM 720 C CA . ASP A 1 86 ? -9.102 -1.133 2.718 1.00 94.94 86 ASP A CA 1
ATOM 721 C C . ASP A 1 86 ? -9.464 -1.112 4.206 1.00 94.94 86 ASP A C 1
ATOM 723 O O . ASP A 1 86 ? -10.016 -0.127 4.682 1.00 94.94 86 ASP A O 1
ATOM 727 N N . PHE A 1 87 ? -9.087 -2.132 4.978 1.00 94.62 87 PHE A N 1
ATOM 728 C CA . PHE A 1 87 ? -9.286 -2.130 6.433 1.00 94.62 87 PHE A CA 1
ATOM 729 C C . PHE A 1 87 ? -8.659 -0.912 7.110 1.00 94.62 87 PHE A C 1
ATOM 731 O O . PHE A 1 87 ? -9.360 -0.178 7.806 1.00 94.62 87 PHE A O 1
ATOM 738 N N . LEU A 1 88 ? -7.391 -0.624 6.823 1.00 94.19 88 LEU A N 1
ATOM 739 C CA . LEU A 1 88 ? -6.723 0.569 7.342 1.00 94.19 88 LEU A CA 1
ATOM 740 C C . LEU A 1 88 ? -7.476 1.853 6.969 1.00 94.19 88 LEU A C 1
ATOM 742 O O . LEU A 1 88 ? -7.681 2.714 7.822 1.00 94.19 88 LEU A O 1
ATOM 746 N N . ASN A 1 89 ? -7.939 1.964 5.719 1.00 91.94 89 ASN A N 1
ATOM 747 C CA . ASN A 1 89 ? -8.689 3.125 5.249 1.00 91.94 89 ASN A CA 1
ATOM 748 C C . ASN A 1 89 ? -10.049 3.246 5.943 1.00 91.94 89 ASN A C 1
ATOM 750 O O . ASN A 1 89 ? -10.501 4.353 6.207 1.00 91.94 89 ASN A O 1
ATOM 754 N N . TYR A 1 90 ? -10.737 2.129 6.198 1.00 92.00 90 TYR A N 1
ATOM 755 C CA . TYR A 1 90 ? -12.000 2.142 6.938 1.00 92.00 90 TYR A CA 1
ATOM 756 C C . TYR A 1 90 ? -11.779 2.741 8.315 1.00 92.00 90 TYR A C 1
ATOM 758 O O . TYR A 1 90 ? -12.464 3.686 8.688 1.00 92.00 90 TYR A O 1
ATOM 766 N N . ILE A 1 91 ? -10.811 2.186 9.039 1.00 91.12 91 ILE A N 1
ATOM 767 C CA . ILE A 1 91 ? -10.542 2.545 10.421 1.00 91.12 91 ILE A CA 1
ATOM 768 C C . ILE A 1 91 ? -10.117 4.020 10.481 1.00 91.12 91 ILE A C 1
ATOM 770 O O . ILE A 1 91 ? -10.804 4.823 11.101 1.00 91.12 91 ILE A O 1
ATOM 774 N N . LEU A 1 92 ? -9.113 4.438 9.699 1.00 87.19 92 LEU A N 1
ATOM 775 C CA . LEU A 1 92 ? -8.639 5.832 9.680 1.00 87.19 92 LEU A CA 1
ATOM 776 C C . LEU A 1 92 ? -9.722 6.882 9.395 1.00 87.19 92 LEU A C 1
ATOM 778 O O . LEU A 1 92 ? -9.602 8.001 9.881 1.00 87.19 92 LEU A O 1
ATOM 782 N N . ASN A 1 93 ? -10.737 6.553 8.591 1.00 85.19 93 ASN A N 1
ATOM 783 C CA . ASN A 1 93 ? -11.779 7.508 8.206 1.00 85.19 93 ASN A CA 1
ATOM 784 C C . ASN A 1 93 ? -13.074 7.382 9.024 1.00 85.19 93 ASN A C 1
ATOM 786 O O . ASN A 1 93 ? -13.980 8.185 8.815 1.00 85.19 93 ASN A O 1
ATOM 790 N N . ARG A 1 94 ? -13.218 6.361 9.880 1.00 85.88 94 ARG A N 1
ATOM 791 C CA . ARG A 1 94 ? -14.472 6.085 10.613 1.00 85.88 94 ARG A CA 1
ATOM 792 C C . ARG A 1 94 ? -14.304 5.907 12.111 1.00 85.88 94 ARG A C 1
ATOM 794 O O . ARG A 1 94 ? -15.303 5.758 12.801 1.00 85.88 94 ARG A O 1
ATOM 801 N N . THR A 1 95 ? -13.077 5.909 12.610 1.00 85.19 95 THR A N 1
ATOM 802 C CA . THR A 1 95 ? -12.810 5.885 14.044 1.00 85.19 95 THR A CA 1
ATOM 803 C C . THR A 1 95 ? -12.044 7.132 14.427 1.00 85.19 95 THR A C 1
ATOM 805 O O . THR A 1 95 ? -11.000 7.433 13.843 1.00 85.19 95 THR A O 1
ATOM 808 N N . ASN A 1 96 ? -12.538 7.832 15.440 1.00 80.50 96 ASN A N 1
ATOM 809 C CA . ASN A 1 96 ? -11.769 8.872 16.088 1.00 80.50 96 ASN A CA 1
ATOM 810 C C . ASN A 1 96 ? -10.835 8.202 17.099 1.00 80.50 96 ASN A C 1
ATOM 812 O O . ASN A 1 96 ? -11.253 7.831 18.188 1.00 80.50 96 ASN A O 1
ATOM 816 N N . PHE A 1 97 ? -9.558 8.053 16.749 1.00 72.56 97 PHE A N 1
ATOM 817 C CA . PHE A 1 97 ? -8.532 7.678 17.732 1.00 72.56 97 PHE A CA 1
ATOM 818 C C . PHE A 1 97 ? -8.113 8.854 18.620 1.00 72.56 97 PHE A C 1
ATOM 820 O O . PHE A 1 97 ? -7.110 8.761 19.316 1.00 72.56 97 PHE A O 1
ATOM 827 N N . GLY A 1 98 ? -8.877 9.948 18.567 1.00 55.84 98 GLY A N 1
ATOM 828 C CA . GLY A 1 98 ? -8.574 11.239 19.138 1.00 55.84 98 GLY A CA 1
ATOM 829 C C . GLY A 1 98 ? -7.943 12.173 18.109 1.00 55.84 98 GLY A C 1
ATOM 830 O O . GLY A 1 98 ? -6.912 11.859 17.511 1.00 55.84 98 GLY A O 1
ATOM 831 N N . ASN A 1 99 ? -8.539 13.355 17.947 1.00 45.47 99 ASN A N 1
ATOM 832 C CA . ASN A 1 99 ? -7.831 14.519 17.407 1.00 45.47 99 ASN A CA 1
ATOM 833 C C . ASN A 1 99 ? -6.821 15.069 18.443 1.00 45.47 99 ASN A C 1
ATOM 835 O O . ASN A 1 99 ? -5.805 15.617 18.033 1.00 45.47 99 ASN A O 1
ATOM 839 N N . ASP A 1 100 ? -7.052 14.770 19.734 1.00 48.97 100 ASP A N 1
ATOM 840 C CA . ASP A 1 100 ? -6.186 15.009 20.909 1.00 48.97 100 ASP A CA 1
ATOM 841 C C . ASP A 1 100 ? -5.977 13.739 21.774 1.00 48.97 100 ASP A C 1
ATOM 843 O O . ASP A 1 100 ? -5.531 13.799 22.918 1.00 48.97 100 ASP A O 1
ATOM 847 N N . GLY A 1 101 ? -6.352 12.565 21.262 1.00 42.03 101 GLY A N 1
ATOM 848 C CA . GLY A 1 101 ? -6.419 11.317 22.028 1.00 42.03 101 GLY A CA 1
ATOM 849 C C . GLY A 1 101 ? -5.339 10.320 21.626 1.00 42.03 101 GLY A C 1
ATOM 850 O O . GLY A 1 101 ? -4.946 10.252 20.466 1.00 42.03 101 GLY A O 1
ATOM 851 N N . LEU A 1 102 ? -4.867 9.601 22.649 1.00 51.62 102 LEU A N 1
ATOM 852 C CA . LEU A 1 102 ? -4.039 8.393 22.669 1.00 51.62 102 LEU A CA 1
ATOM 853 C C . LEU A 1 102 ? -2.929 8.301 21.598 1.00 51.62 102 LEU A C 1
ATOM 855 O O . LEU A 1 102 ? -3.156 8.244 20.391 1.00 51.62 102 LEU A O 1
ATOM 859 N N . SER A 1 103 ? -1.687 8.117 22.057 1.00 63.59 103 SER A N 1
ATOM 860 C CA . SER A 1 103 ? -0.488 7.861 21.231 1.00 63.59 103 SER A CA 1
ATOM 861 C C . SER A 1 103 ? -0.676 6.796 20.130 1.00 63.59 103 SER A C 1
ATOM 863 O O . SER A 1 103 ? 0.039 6.803 19.120 1.00 63.59 103 SER A O 1
ATOM 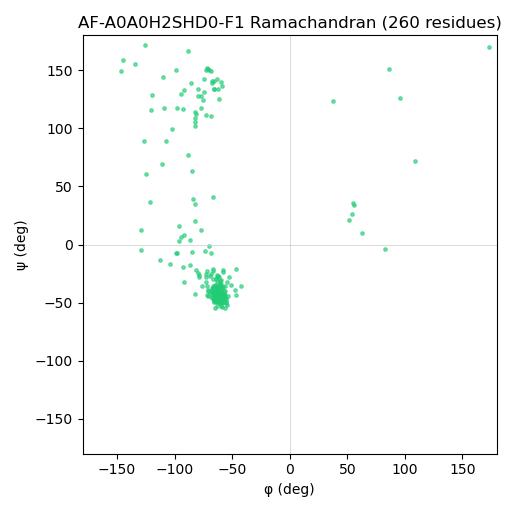865 N N . ILE A 1 104 ? -1.680 5.926 20.278 1.00 76.44 104 ILE A N 1
ATOM 866 C CA . ILE A 1 104 ? -2.093 4.919 19.305 1.00 76.44 104 ILE A CA 1
ATOM 867 C C . ILE A 1 104 ? -2.473 5.494 17.935 1.00 76.44 104 ILE A C 1
ATOM 869 O O . ILE A 1 104 ? -2.121 4.882 16.931 1.00 76.44 104 ILE A O 1
ATOM 873 N N . GLY A 1 105 ? -3.115 6.665 17.839 1.00 79.75 105 GLY A N 1
ATOM 874 C CA . GLY A 1 105 ? -3.561 7.209 16.549 1.00 79.75 105 GLY A CA 1
ATOM 875 C C . GLY A 1 105 ? -2.390 7.518 15.607 1.00 79.75 105 GLY A C 1
ATOM 876 O O . GLY A 1 105 ? -2.418 7.193 14.416 1.00 79.75 105 GLY A O 1
ATOM 877 N N . SER A 1 106 ? -1.316 8.092 16.151 1.00 78.75 106 SER A N 1
ATOM 878 C CA . SER A 1 106 ? -0.090 8.392 15.402 1.00 78.75 106 SER A CA 1
ATOM 879 C C . SER A 1 106 ? 0.687 7.125 15.039 1.00 78.75 106 SER A C 1
ATOM 881 O O . SER A 1 106 ? 1.140 6.994 13.900 1.00 78.75 106 SER A O 1
ATOM 883 N N . ILE A 1 107 ? 0.767 6.152 15.953 1.00 83.06 107 ILE A N 1
ATOM 884 C CA . ILE A 1 107 ? 1.360 4.830 15.682 1.00 83.06 107 ILE A CA 1
ATOM 885 C C . ILE A 1 107 ? 0.575 4.097 14.588 1.00 83.06 107 ILE A C 1
ATOM 887 O O . ILE A 1 107 ? 1.163 3.511 13.679 1.00 83.06 107 ILE A O 1
ATOM 891 N N . PHE A 1 108 ? -0.754 4.150 14.637 1.00 87.62 108 PHE A N 1
ATOM 892 C CA . PHE A 1 108 ? -1.618 3.506 13.659 1.00 87.62 108 PHE A CA 1
ATOM 893 C C . PHE A 1 108 ? -1.440 4.126 12.273 1.00 87.62 108 PHE A C 1
ATOM 895 O O . PHE A 1 108 ? -1.219 3.402 11.305 1.00 87.62 108 PHE A O 1
ATOM 902 N N . ARG A 1 109 ? -1.433 5.465 12.170 1.00 87.62 109 ARG A N 1
ATOM 903 C CA . ARG A 1 109 ? -1.144 6.174 10.909 1.00 87.62 109 ARG A CA 1
ATOM 904 C C . ARG A 1 109 ? 0.227 5.813 10.350 1.00 87.62 109 ARG A C 1
ATOM 906 O O . ARG A 1 109 ? 0.330 5.533 9.157 1.00 87.62 109 ARG A O 1
ATOM 913 N N . LYS A 1 110 ? 1.258 5.770 11.198 1.00 87.44 110 LYS A N 1
ATOM 914 C CA . LYS A 1 110 ? 2.601 5.329 10.806 1.00 87.44 110 LYS A CA 1
ATOM 915 C C . LYS A 1 110 ? 2.563 3.922 10.211 1.00 87.44 110 LYS A C 1
ATOM 917 O O . LYS A 1 110 ? 2.957 3.739 9.063 1.00 87.44 110 LYS A O 1
ATOM 922 N N . ASN A 1 111 ? 2.010 2.951 10.934 1.00 90.50 111 ASN A N 1
ATOM 923 C CA . ASN A 1 111 ? 1.899 1.574 10.449 1.00 90.50 111 ASN A CA 1
ATOM 924 C C . ASN A 1 111 ? 1.062 1.463 9.170 1.00 90.50 111 ASN A C 1
ATOM 926 O O . ASN A 1 111 ? 1.397 0.676 8.285 1.00 90.50 111 ASN A O 1
ATOM 930 N N . ALA A 1 112 ? 0.014 2.275 9.026 1.00 93.31 112 ALA A N 1
ATOM 931 C CA . ALA A 1 112 ? -0.803 2.302 7.823 1.00 93.31 112 ALA A CA 1
ATOM 932 C C . ALA A 1 112 ? -0.020 2.820 6.603 1.00 93.31 112 ALA A C 1
ATOM 934 O O . ALA A 1 112 ? -0.087 2.212 5.534 1.00 93.31 112 ALA A O 1
ATOM 935 N N . ILE A 1 113 ? 0.760 3.896 6.768 1.00 93.38 113 ILE A N 1
ATOM 936 C CA . ILE A 1 113 ? 1.653 4.433 5.729 1.00 93.38 113 ILE A CA 1
ATOM 937 C C . ILE A 1 113 ? 2.694 3.379 5.339 1.00 93.38 113 ILE A C 1
ATOM 939 O O . ILE A 1 113 ? 2.822 3.056 4.162 1.00 93.38 113 ILE A O 1
ATOM 943 N N . ILE A 1 114 ? 3.380 2.787 6.321 1.00 93.56 114 ILE A N 1
ATOM 944 C CA . ILE A 1 114 ? 4.400 1.749 6.105 1.00 93.56 114 ILE A CA 1
ATOM 945 C C . ILE A 1 114 ? 3.814 0.545 5.362 1.00 93.56 114 ILE A C 1
ATOM 947 O O . ILE A 1 114 ? 4.420 0.053 4.408 1.00 93.56 114 ILE A O 1
ATOM 951 N N . SER A 1 115 ? 2.619 0.100 5.759 1.00 95.75 115 SER A N 1
ATOM 952 C CA . SER A 1 115 ? 1.925 -1.024 5.124 1.00 95.75 115 SER A CA 1
ATOM 953 C C . SER A 1 115 ? 1.656 -0.737 3.648 1.00 95.75 115 SER A C 1
ATOM 955 O O . SER A 1 115 ? 2.005 -1.542 2.789 1.00 95.75 115 SER A O 1
ATOM 957 N N . VAL A 1 116 ? 1.099 0.435 3.328 1.00 97.38 116 VAL A N 1
ATOM 958 C CA . VAL A 1 116 ? 0.811 0.823 1.938 1.00 97.38 116 VAL A CA 1
ATOM 959 C C . VAL A 1 116 ? 2.106 0.965 1.133 1.00 97.38 116 VAL A C 1
ATOM 961 O O . VAL A 1 116 ? 2.177 0.471 0.009 1.00 97.38 116 VAL A O 1
ATOM 964 N N . THR A 1 117 ? 3.148 1.579 1.698 1.00 96.75 117 THR A N 1
ATOM 965 C CA . THR A 1 117 ? 4.450 1.720 1.028 1.00 96.75 117 THR A CA 1
ATOM 966 C C . THR A 1 117 ? 5.096 0.366 0.737 1.00 96.75 117 THR A C 1
ATOM 968 O O . THR A 1 117 ? 5.631 0.169 -0.350 1.00 96.75 117 THR A O 1
ATOM 971 N N . THR A 1 118 ? 4.995 -0.595 1.655 1.00 95.88 118 THR A N 1
ATOM 972 C CA . THR A 1 118 ? 5.517 -1.957 1.451 1.00 95.88 118 THR A CA 1
ATOM 973 C C . THR A 1 118 ? 4.807 -2.656 0.286 1.00 95.88 118 THR A C 1
ATOM 975 O O . THR A 1 118 ? 5.443 -3.339 -0.515 1.00 95.88 118 THR A O 1
ATOM 978 N N . VAL A 1 119 ? 3.497 -2.430 0.124 1.00 97.50 119 VAL A N 1
ATOM 979 C CA . VAL A 1 119 ? 2.743 -2.917 -1.044 1.00 97.50 119 VAL A CA 1
ATOM 980 C C . VAL A 1 119 ? 3.241 -2.273 -2.336 1.00 97.50 119 VAL A C 1
ATOM 982 O O . VAL A 1 119 ? 3.408 -2.970 -3.334 1.00 97.50 119 VAL A O 1
ATOM 985 N N . ILE A 1 120 ? 3.489 -0.959 -2.330 1.00 97.69 120 ILE A N 1
ATOM 986 C CA . ILE A 1 120 ? 4.032 -0.237 -3.491 1.00 97.69 120 ILE A CA 1
ATOM 987 C C . ILE A 1 120 ? 5.390 -0.820 -3.889 1.00 97.69 120 ILE A C 1
ATOM 989 O O . ILE A 1 120 ? 5.606 -1.121 -5.059 1.00 97.69 120 ILE A O 1
ATOM 993 N N . GLU A 1 121 ? 6.282 -1.023 -2.924 1.00 95.38 121 GLU A N 1
ATOM 994 C CA . GLU A 1 121 ? 7.609 -1.594 -3.144 1.00 95.38 121 GLU A CA 1
ATOM 995 C C . GLU A 1 121 ? 7.546 -2.997 -3.759 1.00 95.38 121 GLU A C 1
ATOM 997 O O . GLU A 1 121 ? 8.175 -3.246 -4.790 1.00 95.38 121 GLU A O 1
ATOM 1002 N N . ALA A 1 122 ? 6.744 -3.892 -3.175 1.00 95.12 122 ALA A N 1
ATOM 1003 C CA . ALA A 1 122 ? 6.540 -5.241 -3.697 1.00 95.12 122 ALA A CA 1
ATOM 1004 C C . ALA A 1 122 ? 5.969 -5.218 -5.124 1.00 95.12 122 ALA A C 1
ATOM 1006 O O . ALA A 1 122 ? 6.430 -5.956 -5.997 1.00 95.12 122 ALA A O 1
ATOM 1007 N N . TYR A 1 123 ? 4.998 -4.334 -5.377 1.00 95.44 123 TYR A N 1
ATOM 1008 C CA . TYR A 1 123 ? 4.366 -4.182 -6.684 1.00 95.44 123 TYR A CA 1
ATOM 1009 C C . TYR A 1 123 ? 5.366 -3.721 -7.751 1.00 95.44 123 TYR A C 1
ATOM 1011 O O . TYR A 1 123 ? 5.456 -4.328 -8.818 1.00 95.44 123 TYR A O 1
ATOM 1019 N N . LEU A 1 124 ? 6.148 -2.676 -7.463 1.00 94.00 124 LEU A N 1
ATOM 1020 C CA . LEU A 1 124 ? 7.151 -2.150 -8.391 1.00 94.00 124 LEU A CA 1
ATOM 1021 C C . LEU A 1 124 ? 8.255 -3.164 -8.684 1.00 94.00 124 LEU A C 1
ATOM 1023 O O . LEU A 1 124 ? 8.668 -3.308 -9.835 1.00 94.00 124 LEU A O 1
ATOM 1027 N N . SER A 1 125 ? 8.695 -3.886 -7.658 1.00 91.44 125 SER A N 1
ATOM 1028 C CA . SER A 1 125 ? 9.732 -4.908 -7.776 1.00 91.44 125 SER A CA 1
ATOM 1029 C C . SER A 1 125 ? 9.290 -6.051 -8.687 1.00 91.44 125 SER A C 1
ATOM 1031 O O . SER A 1 125 ? 9.988 -6.380 -9.646 1.00 91.44 125 SER A O 1
ATOM 1033 N N . ALA A 1 126 ? 8.082 -6.580 -8.466 1.00 90.44 126 ALA A N 1
ATOM 1034 C CA . ALA A 1 126 ? 7.507 -7.641 -9.291 1.00 90.44 126 ALA A CA 1
ATOM 1035 C C . ALA A 1 126 ? 7.318 -7.210 -10.753 1.00 90.44 126 ALA A C 1
ATOM 1037 O O . ALA A 1 126 ? 7.589 -7.969 -11.686 1.00 90.44 126 ALA A O 1
ATOM 1038 N N . MET A 1 127 ? 6.867 -5.970 -10.971 1.00 85.75 127 MET A N 1
ATOM 1039 C CA . MET A 1 127 ? 6.751 -5.413 -12.317 1.00 85.75 127 MET A CA 1
ATOM 1040 C C . MET A 1 127 ? 8.103 -5.324 -13.008 1.00 85.75 127 MET A C 1
ATOM 1042 O O . MET A 1 127 ? 8.219 -5.688 -14.178 1.00 85.75 127 MET A O 1
ATOM 1046 N N . LEU A 1 128 ? 9.113 -4.803 -12.314 1.00 86.31 128 LEU A N 1
ATOM 1047 C CA . LEU A 1 128 ? 10.419 -4.595 -12.912 1.00 86.31 128 LEU A CA 1
ATOM 1048 C C . LEU A 1 128 ? 11.085 -5.926 -13.256 1.00 86.31 128 LEU A C 1
ATOM 1050 O O . LEU A 1 128 ? 11.626 -6.066 -14.352 1.00 86.31 128 LEU A O 1
ATOM 1054 N N . GLU A 1 129 ? 10.967 -6.921 -12.380 1.00 85.94 129 GLU A N 1
ATOM 1055 C CA . GLU A 1 129 ? 11.406 -8.285 -12.662 1.00 85.94 129 GLU A CA 1
ATOM 1056 C C . GLU A 1 129 ? 10.740 -8.824 -13.938 1.00 85.94 129 GLU A C 1
ATOM 1058 O O . GLU A 1 129 ? 11.431 -9.274 -14.854 1.00 85.94 129 GLU A O 1
ATOM 1063 N N . LYS A 1 130 ? 9.415 -8.669 -14.071 1.00 82.56 130 LYS A N 1
ATOM 1064 C CA . LYS A 1 130 ? 8.676 -9.084 -15.273 1.00 82.56 130 LYS A CA 1
ATOM 1065 C C . LYS A 1 130 ? 9.213 -8.422 -16.543 1.00 82.56 130 LYS A C 1
ATOM 1067 O O . LYS A 1 130 ? 9.323 -9.078 -17.582 1.00 82.56 130 LYS A O 1
ATOM 1072 N N . VAL A 1 131 ? 9.516 -7.125 -16.498 1.00 79.06 131 VAL A N 1
ATOM 1073 C CA . VAL A 1 131 ? 10.062 -6.377 -17.646 1.00 79.06 131 VAL A CA 1
ATOM 1074 C C . VAL A 1 131 ? 11.430 -6.889 -18.013 1.00 79.06 131 VAL A C 1
ATOM 1076 O O . VAL A 1 131 ? 11.654 -7.239 -19.166 1.00 79.06 131 VAL A O 1
ATOM 1079 N N . VAL A 1 132 ? 12.336 -6.919 -17.039 1.00 79.81 132 VAL A N 1
ATOM 1080 C CA . VAL A 1 132 ? 13.726 -7.307 -17.241 1.00 79.81 132 VAL A CA 1
ATOM 1081 C C . VAL A 1 132 ? 13.778 -8.730 -17.791 1.00 79.81 132 VAL A C 1
ATOM 1083 O O . VAL A 1 132 ? 14.422 -8.962 -18.811 1.00 79.81 132 VAL A O 1
ATOM 1086 N N . ASN A 1 133 ? 13.013 -9.658 -17.217 1.00 79.19 133 ASN A N 1
ATOM 1087 C CA . ASN A 1 133 ? 12.930 -11.023 -17.724 1.00 79.19 133 ASN A CA 1
ATOM 1088 C C . ASN A 1 133 ? 12.408 -11.049 -19.167 1.00 79.19 133 ASN A C 1
ATOM 1090 O O . ASN A 1 133 ? 13.054 -11.612 -20.043 1.00 79.19 133 ASN A O 1
ATOM 1094 N N . ASN A 1 134 ? 11.301 -10.369 -19.481 1.00 75.44 134 ASN A N 1
ATOM 1095 C CA . ASN A 1 134 ? 10.782 -10.366 -20.854 1.00 75.44 134 ASN A CA 1
ATOM 1096 C C . ASN A 1 134 ? 11.728 -9.704 -21.865 1.00 75.44 134 ASN A C 1
ATOM 1098 O O . ASN A 1 134 ? 11.880 -10.218 -22.972 1.00 75.44 134 ASN A O 1
ATOM 1102 N N . CYS A 1 135 ? 12.338 -8.573 -21.511 1.00 71.06 135 CYS A N 1
ATOM 1103 C CA . CYS A 1 135 ? 13.236 -7.837 -22.392 1.00 71.06 135 CYS A CA 1
ATOM 1104 C C . CYS A 1 135 ? 14.514 -8.622 -22.687 1.00 71.06 135 CYS A C 1
ATOM 1106 O O . CYS A 1 135 ? 15.002 -8.535 -23.803 1.00 71.06 135 CYS A O 1
ATOM 1108 N N . TYR A 1 136 ? 15.055 -9.391 -21.741 1.00 68.81 136 TYR A N 1
ATOM 1109 C CA . TYR A 1 136 ? 16.287 -10.151 -21.973 1.00 68.81 136 TYR A CA 1
ATOM 1110 C C . TYR A 1 136 ? 16.041 -11.576 -22.482 1.00 68.81 136 TYR A C 1
ATOM 1112 O O . TYR A 1 136 ? 16.846 -12.067 -23.266 1.00 68.81 136 TYR A O 1
ATOM 1120 N N . SER A 1 137 ? 14.952 -12.237 -22.080 1.00 63.91 137 SER A N 1
ATOM 1121 C CA . SER A 1 137 ? 14.639 -13.601 -22.532 1.00 63.91 137 SER A CA 1
ATOM 1122 C C . SER A 1 137 ? 14.087 -13.644 -23.958 1.00 63.91 137 SER A C 1
ATOM 1124 O O . SER A 1 137 ? 14.391 -14.580 -24.689 1.00 63.91 137 SER A O 1
ATOM 1126 N N . ASN A 1 138 ? 13.298 -12.642 -24.373 1.00 57.44 138 ASN A N 1
ATOM 1127 C CA . ASN A 1 138 ? 12.611 -12.666 -25.673 1.00 57.44 138 ASN A CA 1
ATOM 1128 C C . ASN A 1 138 ? 13.251 -11.761 -26.738 1.00 57.44 138 ASN A C 1
ATOM 1130 O O . ASN A 1 138 ? 12.994 -11.951 -27.924 1.00 57.44 138 ASN A O 1
ATOM 1134 N N . CYS A 1 139 ? 14.109 -10.802 -26.374 1.00 58.19 139 CYS A N 1
ATOM 1135 C CA . CYS A 1 139 ? 14.820 -9.992 -27.366 1.00 58.19 139 CYS A CA 1
ATOM 1136 C C . CYS A 1 139 ? 16.135 -10.669 -27.766 1.00 58.19 139 CYS A C 1
ATOM 1138 O O . CYS A 1 139 ? 17.206 -10.229 -27.347 1.00 58.19 139 CYS A O 1
ATOM 1140 N N . LYS A 1 140 ? 16.073 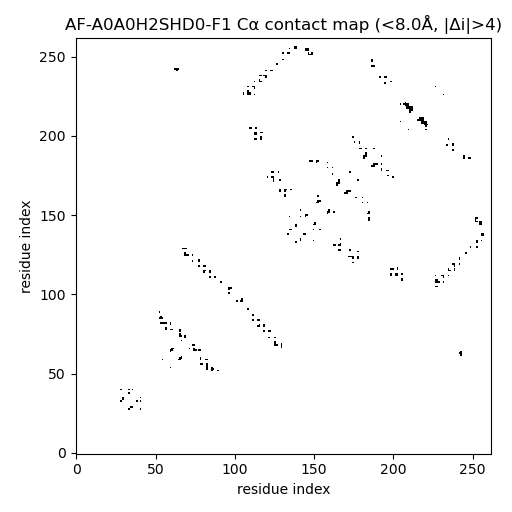-11.705 -28.617 1.00 52.47 140 LYS A N 1
ATOM 1141 C CA . LYS A 1 140 ? 17.278 -12.346 -29.193 1.00 52.47 140 LYS A CA 1
ATOM 1142 C C . LYS A 1 140 ? 18.226 -11.334 -29.854 1.00 52.47 140 LYS A C 1
ATOM 1144 O O . LYS A 1 140 ? 19.432 -11.520 -29.827 1.00 52.47 140 LYS A O 1
ATOM 1149 N N . ASN A 1 141 ? 17.677 -10.224 -30.353 1.00 55.12 141 ASN A N 1
ATOM 1150 C CA . ASN A 1 141 ? 18.421 -9.060 -30.813 1.00 55.12 141 ASN A CA 1
ATOM 1151 C C . ASN A 1 141 ? 17.890 -7.809 -30.120 1.00 55.12 141 ASN A C 1
ATOM 1153 O O . ASN A 1 141 ? 16.997 -7.141 -30.650 1.00 55.12 141 ASN A O 1
ATOM 1157 N N . PHE A 1 142 ? 18.450 -7.464 -28.953 1.00 59.94 142 PHE A N 1
ATOM 1158 C CA . PHE A 1 142 ? 18.171 -6.182 -28.297 1.00 59.94 142 PHE A CA 1
ATOM 1159 C C . PHE A 1 142 ? 18.278 -5.051 -29.321 1.00 59.94 142 PHE A C 1
ATOM 1161 O O . PHE A 1 142 ? 17.377 -4.219 -29.378 1.00 59.94 142 PHE A O 1
ATOM 1168 N N . SER A 1 143 ? 19.311 -5.082 -30.184 1.00 58.16 143 SER A N 1
ATOM 1169 C CA . SER A 1 143 ? 19.558 -4.177 -31.325 1.00 58.16 143 SER A CA 1
ATOM 1170 C C . SER A 1 143 ? 18.306 -3.866 -32.150 1.00 58.16 143 SER A C 1
ATOM 1172 O O . SER A 1 143 ? 18.121 -2.717 -32.530 1.00 58.16 143 SER A O 1
ATOM 1174 N N . SER A 1 144 ? 17.403 -4.834 -32.305 1.00 60.97 144 SER A N 1
ATOM 1175 C CA . SER A 1 144 ? 16.216 -4.757 -33.156 1.00 60.97 144 SER A CA 1
ATOM 1176 C C . SER A 1 144 ? 14.900 -4.387 -32.447 1.00 60.97 144 SER A C 1
ATOM 1178 O O . SER A 1 144 ? 13.906 -4.188 -33.154 1.00 60.97 144 SER A O 1
ATOM 1180 N N . CYS A 1 145 ? 14.861 -4.308 -31.103 1.00 70.69 145 CYS A N 1
ATOM 1181 C CA . CYS A 1 145 ? 13.664 -3.859 -30.380 1.00 70.69 145 CYS A CA 1
ATOM 1182 C C . CYS A 1 145 ? 13.553 -2.324 -30.385 1.00 70.69 145 CYS A C 1
ATOM 1184 O O . CYS A 1 145 ? 14.472 -1.625 -29.954 1.00 70.69 145 CYS A O 1
ATOM 1186 N N . ASN A 1 146 ? 12.379 -1.836 -30.801 1.00 70.94 146 ASN A N 1
ATOM 1187 C CA . ASN A 1 146 ? 12.026 -0.416 -30.888 1.00 70.94 146 ASN A CA 1
ATOM 1188 C C . ASN A 1 146 ? 11.249 0.096 -29.660 1.00 70.94 146 ASN A C 1
ATOM 1190 O O . ASN A 1 146 ? 10.591 1.131 -29.736 1.00 70.94 146 ASN A O 1
ATOM 1194 N N . SER A 1 147 ? 11.250 -0.631 -28.537 1.00 77.88 147 SER A N 1
ATOM 1195 C CA . SER A 1 147 ? 10.651 -0.106 -27.308 1.00 77.88 147 SER A CA 1
ATOM 1196 C C . SER A 1 147 ? 11.561 0.950 -26.701 1.00 77.88 147 SER A C 1
ATOM 1198 O O . SER A 1 147 ? 12.787 0.801 -26.688 1.00 77.88 147 SER A O 1
ATOM 1200 N N . ASN A 1 148 ? 10.960 1.998 -26.147 1.00 74.88 148 ASN A N 1
ATOM 1201 C CA . ASN A 1 148 ? 11.706 3.063 -25.487 1.00 74.88 148 ASN A CA 1
ATOM 1202 C C . ASN A 1 148 ? 12.514 2.495 -24.315 1.00 74.88 148 ASN A C 1
ATOM 1204 O O . ASN A 1 148 ? 13.642 2.909 -24.085 1.00 74.88 148 ASN A O 1
ATOM 1208 N N . ILE A 1 149 ? 11.987 1.477 -23.631 1.00 76.44 149 ILE A N 1
ATOM 1209 C CA . ILE A 1 149 ? 12.676 0.796 -22.529 1.00 76.44 149 ILE A CA 1
ATOM 1210 C C . ILE A 1 149 ? 13.916 0.051 -23.030 1.00 76.44 149 ILE A C 1
ATOM 1212 O O . ILE A 1 149 ? 14.990 0.198 -22.451 1.00 76.44 149 ILE A O 1
ATOM 1216 N N . ALA A 1 150 ? 13.804 -0.726 -24.111 1.00 73.81 150 ALA A N 1
ATOM 1217 C CA . ALA A 1 150 ? 14.943 -1.460 -24.655 1.00 73.81 150 ALA A CA 1
ATOM 1218 C C . ALA A 1 150 ? 16.019 -0.511 -25.202 1.00 73.81 150 ALA A C 1
ATOM 1220 O O . ALA A 1 150 ? 17.209 -0.753 -25.002 1.00 73.81 150 ALA A O 1
ATOM 1221 N N . ILE A 1 151 ? 15.611 0.584 -25.850 1.00 73.00 151 ILE A N 1
ATOM 1222 C CA . ILE A 1 151 ? 16.516 1.633 -26.332 1.00 73.00 151 ILE A CA 1
ATOM 1223 C C . ILE A 1 151 ? 17.216 2.317 -25.148 1.00 73.00 151 ILE A C 1
ATOM 1225 O O . ILE A 1 151 ? 18.443 2.411 -25.136 1.00 73.00 151 ILE A O 1
ATOM 1229 N N . SER A 1 152 ? 16.472 2.712 -24.112 1.00 75.69 152 SER A N 1
ATOM 1230 C CA . SER A 1 152 ? 17.029 3.315 -22.894 1.00 75.69 152 SER A CA 1
ATOM 1231 C C . SER A 1 152 ? 18.015 2.384 -22.187 1.00 75.69 152 SER A C 1
ATOM 1233 O O . SER A 1 152 ? 19.073 2.840 -21.758 1.00 75.69 152 SER A O 1
ATOM 1235 N N . ILE A 1 153 ? 17.725 1.079 -22.108 1.00 75.44 153 ILE A N 1
ATOM 1236 C CA . ILE A 1 153 ? 18.639 0.083 -21.527 1.00 75.44 153 ILE A CA 1
ATOM 1237 C C . ILE A 1 153 ? 19.953 0.012 -22.316 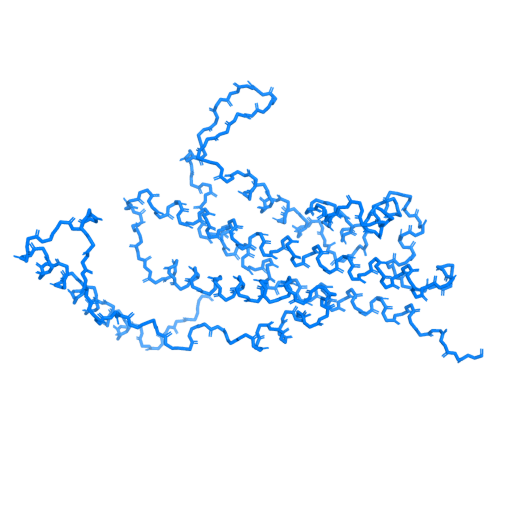1.00 75.44 153 ILE A C 1
ATOM 1239 O O . ILE A 1 153 ? 21.012 -0.052 -21.699 1.00 75.44 153 ILE A O 1
ATOM 1243 N N . LYS A 1 154 ? 19.927 0.068 -23.656 1.00 71.00 154 LYS A N 1
ATOM 1244 C CA . LYS A 1 154 ? 21.161 0.085 -24.469 1.00 71.00 154 LYS A CA 1
ATOM 1245 C C . LYS A 1 154 ? 21.977 1.355 -24.254 1.00 71.00 154 LYS A C 1
ATOM 1247 O O . LYS A 1 154 ? 23.192 1.285 -24.095 1.00 71.00 154 LYS A O 1
ATOM 1252 N N . ASN A 1 155 ? 21.305 2.503 -24.279 1.00 70.62 155 ASN A N 1
ATOM 1253 C CA . ASN A 1 155 ? 21.967 3.802 -24.339 1.00 70.62 155 ASN A CA 1
ATOM 1254 C C . ASN A 1 155 ? 22.507 4.232 -22.969 1.00 70.62 155 ASN A C 1
ATOM 1256 O O . ASN A 1 155 ? 23.514 4.933 -22.887 1.00 70.62 155 ASN A O 1
ATOM 1260 N N . LYS A 1 156 ? 21.881 3.783 -21.874 1.00 77.12 156 LYS A N 1
ATOM 1261 C CA . LYS A 1 156 ? 22.292 4.108 -20.504 1.00 77.12 156 LYS A CA 1
ATOM 1262 C C . LYS A 1 156 ? 23.041 2.933 -19.868 1.00 77.12 156 LYS A C 1
ATOM 1264 O O . LYS A 1 156 ? 22.426 2.024 -19.309 1.00 77.12 156 LYS A O 1
ATOM 1269 N N . LYS A 1 157 ? 24.384 2.992 -19.850 1.00 72.44 157 LYS A N 1
ATOM 1270 C CA . LYS A 1 157 ? 25.255 1.988 -19.188 1.00 72.44 157 LYS A CA 1
ATOM 1271 C C . LYS A 1 157 ? 24.799 1.647 -17.755 1.00 72.44 157 LYS A C 1
ATOM 1273 O O . LYS A 1 157 ? 24.817 0.480 -17.367 1.00 72.44 157 LYS A O 1
ATOM 1278 N N . GLY A 1 158 ? 24.347 2.645 -16.987 1.00 74.44 158 GLY A N 1
ATOM 1279 C CA . GLY A 1 158 ? 23.824 2.455 -15.628 1.00 74.44 158 GLY A CA 1
ATOM 1280 C C . GLY A 1 158 ? 22.531 1.632 -15.568 1.00 74.44 158 GLY A C 1
ATOM 1281 O O . GLY A 1 158 ? 22.410 0.745 -14.722 1.00 74.44 158 GLY A O 1
ATOM 1282 N N . LEU A 1 159 ? 21.602 1.862 -16.501 1.00 74.50 159 LEU A N 1
ATOM 1283 C CA . LEU A 1 159 ? 20.331 1.139 -16.575 1.00 74.50 159 LEU A CA 1
ATOM 1284 C C . LEU A 1 159 ? 20.547 -0.328 -16.970 1.00 74.50 159 LEU A C 1
ATOM 1286 O O . LEU A 1 159 ? 19.958 -1.218 -16.363 1.00 74.50 159 LEU A O 1
ATOM 1290 N N . ASN A 1 160 ? 21.465 -0.595 -17.907 1.00 76.25 160 ASN A N 1
ATOM 1291 C CA . ASN A 1 160 ? 21.861 -1.958 -18.278 1.00 76.25 160 ASN A CA 1
ATOM 1292 C C . ASN A 1 160 ? 22.487 -2.723 -17.100 1.00 76.25 160 ASN A C 1
ATOM 1294 O O . ASN A 1 160 ? 22.203 -3.903 -16.901 1.00 76.25 160 ASN A O 1
ATOM 1298 N N . LYS A 1 161 ? 23.325 -2.066 -16.285 1.00 78.75 161 LYS A N 1
ATOM 1299 C CA . LYS A 1 161 ? 23.906 -2.688 -15.082 1.00 78.75 161 LYS A CA 1
ATOM 1300 C C . LYS A 1 161 ? 22.818 -3.060 -14.069 1.00 78.75 161 LYS A C 1
ATOM 1302 O O . LYS A 1 161 ? 22.817 -4.189 -13.582 1.00 78.75 161 LYS A O 1
ATOM 1307 N N . LYS A 1 162 ? 21.876 -2.145 -13.800 1.00 77.62 162 LYS A N 1
ATOM 1308 C CA . LYS A 1 162 ? 20.725 -2.390 -12.911 1.00 77.62 162 LYS A CA 1
ATOM 1309 C C . LYS A 1 162 ? 19.861 -3.540 -13.436 1.00 77.62 162 LYS A C 1
ATOM 1311 O O . LYS A 1 162 ? 19.627 -4.499 -12.712 1.00 77.62 162 LYS A O 1
ATOM 1316 N N . ALA A 1 163 ? 19.476 -3.506 -14.710 1.00 80.12 163 ALA A N 1
ATOM 1317 C CA . ALA A 1 163 ? 18.672 -4.560 -15.325 1.00 80.12 163 ALA A CA 1
ATOM 1318 C C . ALA A 1 163 ? 19.378 -5.929 -15.299 1.00 80.12 163 ALA A C 1
ATOM 1320 O O . ALA A 1 163 ? 18.759 -6.935 -14.965 1.00 80.12 163 ALA A O 1
ATOM 1321 N N . ASN A 1 164 ? 20.687 -5.985 -15.563 1.00 78.88 164 ASN A N 1
ATOM 1322 C CA . ASN A 1 164 ? 21.446 -7.234 -15.464 1.00 78.88 164 ASN A CA 1
ATOM 1323 C C . ASN A 1 164 ? 21.509 -7.785 -14.036 1.00 78.88 164 ASN A C 1
ATOM 1325 O O . ASN A 1 164 ? 21.418 -9.000 -13.872 1.00 78.88 164 ASN A O 1
ATOM 1329 N N . LYS A 1 165 ? 21.642 -6.924 -13.019 1.00 78.38 165 LYS A N 1
ATOM 1330 C CA . LYS A 1 165 ? 21.609 -7.334 -11.607 1.00 78.38 165 LYS A CA 1
ATOM 1331 C C . LYS A 1 165 ? 20.269 -7.991 -11.256 1.00 78.38 165 LYS A C 1
ATOM 1333 O O . LYS A 1 165 ? 20.255 -9.075 -10.686 1.00 78.38 165 LYS A O 1
ATOM 1338 N N . ILE A 1 166 ? 19.162 -7.377 -11.682 1.00 78.62 166 ILE A N 1
ATOM 1339 C CA . ILE A 1 166 ? 17.801 -7.907 -11.486 1.00 78.62 166 ILE A CA 1
ATOM 1340 C C . ILE A 1 166 ? 17.637 -9.251 -12.205 1.00 78.62 166 ILE A C 1
ATOM 1342 O O . ILE A 1 166 ? 17.185 -10.226 -11.614 1.00 78.62 166 ILE A O 1
ATOM 1346 N N . ARG A 1 167 ? 18.080 -9.334 -13.466 1.00 78.81 167 ARG A N 1
ATOM 1347 C CA . ARG A 1 167 ? 17.990 -10.554 -14.283 1.00 78.81 167 ARG A CA 1
ATOM 1348 C C . ARG A 1 167 ? 18.749 -11.731 -13.679 1.00 78.81 167 ARG A C 1
ATOM 1350 O O . ARG A 1 167 ? 18.263 -12.856 -13.721 1.00 78.81 167 ARG A O 1
ATOM 1357 N N . LYS A 1 168 ? 19.964 -11.494 -13.176 1.00 76.75 168 LYS A N 1
ATOM 1358 C CA . LYS A 1 168 ? 20.833 -12.548 -12.632 1.00 76.75 168 LYS A CA 1
ATOM 1359 C C . LYS A 1 168 ? 20.320 -13.131 -11.309 1.00 76.75 168 LYS A C 1
ATOM 1361 O O . LYS A 1 168 ? 20.940 -14.057 -10.803 1.00 76.75 168 LYS A O 1
ATOM 1366 N N . LYS A 1 169 ? 19.189 -12.636 -10.782 1.00 66.19 169 LYS A N 1
ATOM 1367 C CA . LYS A 1 169 ? 18.551 -13.099 -9.540 1.00 66.19 169 LYS A CA 1
ATOM 1368 C C . LYS A 1 169 ? 19.487 -13.107 -8.326 1.00 66.19 169 LYS A C 1
ATOM 1370 O O . LYS A 1 169 ? 19.247 -13.836 -7.372 1.00 66.19 169 LYS A O 1
ATOM 1375 N N . GLU A 1 170 ? 20.516 -12.259 -8.318 1.00 58.66 170 GLU A N 1
ATOM 1376 C CA . GLU A 1 170 ? 21.420 -12.124 -7.164 1.00 58.66 170 GLU A CA 1
ATOM 1377 C C . GLU A 1 170 ? 20.713 -11.483 -5.946 1.00 58.66 170 GLU A C 1
ATOM 1379 O O . GLU A 1 170 ? 21.265 -11.448 -4.851 1.00 58.66 170 GLU A O 1
ATOM 1384 N N . GLY A 1 171 ? 19.473 -11.004 -6.114 1.00 62.81 171 GLY A N 1
ATOM 1385 C CA . GLY A 1 171 ? 18.586 -10.562 -5.041 1.00 62.81 171 GLY A CA 1
ATOM 1386 C C . GLY A 1 171 ? 17.301 -9.918 -5.568 1.00 62.81 171 GLY A C 1
ATOM 1387 O O . GLY A 1 171 ? 17.174 -9.635 -6.761 1.00 62.81 171 GLY A O 1
ATOM 1388 N N . PHE A 1 172 ? 16.350 -9.673 -4.665 1.00 72.06 172 PHE A N 1
ATOM 1389 C CA . PHE A 1 172 ? 15.148 -8.885 -4.949 1.00 72.06 172 PHE A CA 1
ATOM 1390 C C . PHE A 1 172 ? 15.547 -7.424 -5.236 1.00 72.06 172 PHE A C 1
ATOM 1392 O O . PHE A 1 172 ? 16.378 -6.884 -4.496 1.00 72.06 172 PHE A O 1
ATOM 1399 N N . PRO A 1 173 ? 15.014 -6.771 -6.289 1.00 84.00 173 PRO A N 1
ATOM 1400 C CA . PRO A 1 173 ? 15.383 -5.394 -6.598 1.00 84.00 173 PRO A CA 1
ATOM 1401 C C . PRO A 1 173 ? 14.991 -4.467 -5.451 1.00 84.00 173 PRO A C 1
ATOM 1403 O O . PRO A 1 173 ? 13.878 -4.527 -4.931 1.00 84.00 173 PRO A O 1
ATOM 1406 N N . LEU A 1 174 ? 15.904 -3.582 -5.058 1.00 87.94 174 LEU A N 1
ATOM 1407 C CA . LEU A 1 174 ? 15.621 -2.623 -3.998 1.00 87.94 174 LEU A CA 1
ATOM 1408 C C . LEU A 1 174 ? 14.623 -1.573 -4.495 1.00 87.94 174 LEU A C 1
ATOM 1410 O O . LEU A 1 174 ? 14.635 -1.184 -5.666 1.00 87.94 174 LEU A O 1
ATOM 1414 N N . PHE A 1 175 ? 13.818 -1.019 -3.587 1.00 91.69 175 PHE A N 1
ATOM 1415 C CA . PHE A 1 175 ? 12.832 0.008 -3.937 1.00 91.69 175 PHE A CA 1
ATOM 1416 C C . PHE A 1 175 ? 13.461 1.197 -4.694 1.00 91.69 175 PHE A C 1
ATOM 1418 O O . PHE A 1 175 ? 12.951 1.623 -5.728 1.00 91.69 175 PHE A O 1
ATOM 1425 N N . LYS A 1 176 ? 14.626 1.691 -4.245 1.00 90.94 176 LYS A N 1
ATOM 1426 C CA . LYS A 1 176 ? 15.350 2.779 -4.933 1.00 90.94 176 LYS A CA 1
ATOM 1427 C C . LYS A 1 176 ? 15.777 2.397 -6.347 1.00 90.94 176 LYS A C 1
ATOM 1429 O O . LYS A 1 176 ? 15.603 3.192 -7.261 1.00 90.94 176 LYS A O 1
ATOM 1434 N N . GLU A 1 177 ? 16.269 1.174 -6.536 1.00 88.00 177 GLU A N 1
ATOM 1435 C CA . GLU A 1 177 ? 16.657 0.676 -7.859 1.00 88.00 177 GLU A CA 1
ATOM 1436 C C . GLU A 1 177 ? 15.447 0.628 -8.801 1.00 88.00 177 GLU A C 1
ATOM 1438 O O . GLU A 1 177 ? 15.571 1.001 -9.969 1.00 88.00 177 GLU A O 1
ATOM 1443 N N . CYS A 1 178 ? 14.274 0.247 -8.283 1.00 90.69 178 CYS A N 1
ATOM 1444 C CA . CYS A 1 178 ? 13.027 0.261 -9.043 1.00 90.69 178 CYS A CA 1
ATOM 1445 C C . CYS A 1 178 ? 12.614 1.677 -9.450 1.00 90.69 178 CYS A C 1
ATOM 1447 O O . CYS A 1 178 ? 12.315 1.914 -10.618 1.00 90.69 178 CYS A O 1
ATOM 1449 N N . MET A 1 179 ? 12.610 2.624 -8.508 1.00 93.06 179 MET A N 1
ATOM 1450 C CA . MET A 1 179 ? 12.242 4.015 -8.789 1.00 93.06 179 MET A CA 1
ATOM 1451 C C . MET A 1 179 ? 13.181 4.650 -9.810 1.00 93.06 179 MET A C 1
ATOM 1453 O O . MET A 1 179 ? 12.714 5.260 -10.770 1.00 93.06 179 MET A O 1
ATOM 1457 N N . ASP A 1 180 ? 14.492 4.462 -9.638 1.00 89.81 180 ASP A N 1
ATOM 1458 C CA . ASP A 1 180 ? 15.484 4.990 -10.569 1.00 89.81 180 ASP A CA 1
ATOM 1459 C C . ASP A 1 180 ? 15.284 4.415 -11.966 1.00 89.81 180 ASP A C 1
ATOM 1461 O O . ASP A 1 180 ? 15.326 5.158 -12.938 1.00 89.81 180 ASP A O 1
ATOM 1465 N N . PHE A 1 181 ? 15.045 3.102 -12.076 1.00 87.56 181 PHE A N 1
ATOM 1466 C CA . PHE A 1 181 ? 14.792 2.471 -13.366 1.00 87.56 181 PHE A CA 1
ATOM 1467 C C . PHE A 1 181 ? 13.570 3.087 -14.053 1.00 87.56 181 PHE A C 1
ATOM 1469 O O . PHE A 1 181 ? 13.619 3.388 -15.243 1.00 87.56 181 PHE A O 1
ATOM 1476 N N . LEU A 1 182 ? 12.469 3.266 -13.319 1.00 89.12 182 LEU A N 1
ATOM 1477 C CA . LEU A 1 182 ? 11.230 3.812 -13.873 1.00 89.12 182 LEU A CA 1
ATOM 1478 C C . LEU A 1 182 ? 11.399 5.264 -14.326 1.00 89.12 182 LEU A C 1
ATOM 1480 O O . LEU A 1 182 ? 10.869 5.623 -15.378 1.00 89.12 182 LEU A O 1
ATOM 1484 N N . LEU A 1 183 ? 12.136 6.075 -13.563 1.00 90.62 183 LEU A N 1
ATOM 1485 C CA . LEU A 1 183 ? 12.470 7.448 -13.941 1.00 90.62 183 LEU A CA 1
ATOM 1486 C C . LEU A 1 183 ? 13.371 7.456 -15.182 1.00 90.62 183 LEU A C 1
ATOM 1488 O O . LEU A 1 183 ? 13.057 8.104 -16.174 1.00 90.62 183 LEU A O 1
ATOM 1492 N N . ASP A 1 184 ? 14.440 6.655 -15.177 1.00 85.69 184 ASP A N 1
ATOM 1493 C CA . ASP A 1 184 ? 15.380 6.545 -16.293 1.00 85.69 184 ASP A CA 1
ATOM 1494 C C . ASP A 1 184 ? 14.729 6.057 -17.592 1.00 85.69 184 ASP A C 1
ATOM 1496 O O . ASP A 1 184 ? 15.189 6.411 -18.682 1.00 85.69 184 ASP A O 1
ATOM 1500 N N . ALA A 1 185 ? 13.692 5.230 -17.472 1.00 82.44 185 ALA A N 1
ATOM 1501 C CA . ALA A 1 185 ? 12.894 4.714 -18.574 1.00 82.44 185 ALA A CA 1
ATOM 1502 C C . ALA A 1 185 ? 11.739 5.649 -18.988 1.00 82.44 185 ALA A C 1
ATOM 1504 O O . ALA A 1 185 ? 10.963 5.273 -19.867 1.00 82.44 185 ALA A O 1
ATOM 1505 N N . ASN A 1 186 ? 11.617 6.840 -18.385 1.00 86.62 186 ASN A N 1
ATOM 1506 C CA . ASN A 1 186 ? 10.540 7.811 -18.616 1.00 86.62 186 ASN A CA 1
ATOM 1507 C C . ASN A 1 186 ? 9.127 7.236 -18.382 1.00 86.62 186 ASN A C 1
ATOM 1509 O O . ASN A 1 186 ? 8.171 7.585 -19.073 1.00 86.62 186 ASN A O 1
ATOM 1513 N N . LEU A 1 187 ? 8.985 6.320 -17.421 1.00 87.62 187 LEU A N 1
ATOM 1514 C CA . LEU A 1 187 ? 7.698 5.716 -17.047 1.00 87.62 187 LEU A CA 1
ATOM 1515 C C . LEU A 1 187 ? 7.008 6.463 -15.906 1.00 87.62 187 LEU A C 1
ATOM 1517 O O . LEU A 1 187 ? 5.799 6.318 -15.706 1.00 87.62 187 LEU A O 1
ATOM 1521 N N . ILE A 1 188 ? 7.783 7.246 -15.162 1.00 93.12 188 ILE A N 1
ATOM 1522 C CA . ILE A 1 188 ? 7.327 8.163 -14.125 1.00 93.12 188 ILE A CA 1
ATOM 1523 C C . ILE A 1 188 ? 8.052 9.499 -14.291 1.00 93.12 188 ILE A C 1
ATOM 1525 O O . ILE A 1 188 ? 9.144 9.545 -14.852 1.00 93.12 188 ILE A O 1
ATOM 1529 N N . ASP A 1 189 ? 7.433 10.570 -13.806 1.00 94.62 189 ASP A N 1
ATOM 1530 C CA . ASP A 1 189 ? 8.036 11.900 -13.740 1.00 94.62 189 ASP A CA 1
ATOM 1531 C C . ASP A 1 189 ? 8.808 12.100 -12.420 1.00 94.62 189 ASP A C 1
ATOM 1533 O O . ASP A 1 189 ? 8.661 11.328 -11.465 1.00 94.62 189 ASP A O 1
ATOM 1537 N N . GLU A 1 190 ? 9.625 13.155 -12.357 1.00 96.19 190 GLU A N 1
ATOM 1538 C CA . GLU A 1 190 ? 10.394 13.515 -11.156 1.00 96.19 190 GLU A CA 1
ATOM 1539 C C . GLU A 1 190 ? 9.490 13.791 -9.948 1.00 96.19 190 GLU A C 1
ATOM 1541 O O . GLU A 1 190 ? 9.811 13.417 -8.821 1.00 96.19 190 GLU A O 1
ATOM 1546 N N . ASN A 1 191 ? 8.317 14.385 -10.175 1.00 96.75 191 ASN A N 1
ATOM 1547 C CA . ASN A 1 191 ? 7.356 14.661 -9.110 1.00 96.75 191 ASN A CA 1
ATOM 1548 C C . ASN A 1 191 ? 6.902 13.370 -8.423 1.00 96.75 191 ASN A C 1
ATOM 1550 O O . ASN A 1 191 ? 6.894 13.277 -7.196 1.00 96.75 191 ASN A O 1
ATOM 1554 N N . PHE A 1 192 ? 6.534 12.353 -9.200 1.00 96.56 192 PHE A N 1
ATOM 1555 C CA . PHE A 1 192 ? 6.105 11.073 -8.663 1.00 96.56 192 PHE A CA 1
ATOM 1556 C C . PHE A 1 192 ? 7.271 10.282 -8.076 1.00 96.56 192 PHE A C 1
ATOM 1558 O O . PHE A 1 192 ? 7.093 9.645 -7.040 1.00 96.56 192 PHE A O 1
ATOM 1565 N N . TYR A 1 193 ? 8.462 10.370 -8.671 1.00 96.69 193 TYR A N 1
ATOM 1566 C CA . TYR A 1 193 ? 9.681 9.829 -8.075 1.00 96.69 193 TYR A CA 1
ATOM 1567 C C . TYR A 1 193 ? 9.917 10.390 -6.665 1.00 96.69 193 TYR A C 1
ATOM 1569 O O . TYR A 1 193 ? 10.075 9.618 -5.725 1.00 96.69 193 TYR A O 1
ATOM 1577 N N . ASN A 1 194 ? 9.844 11.713 -6.491 1.00 96.88 194 ASN A N 1
ATOM 1578 C CA . ASN A 1 194 ? 10.044 12.373 -5.197 1.00 96.88 194 ASN A CA 1
ATOM 1579 C C . ASN A 1 194 ? 8.990 11.960 -4.160 1.00 96.88 194 ASN A C 1
ATOM 1581 O O . ASN A 1 194 ? 9.305 11.786 -2.982 1.00 96.88 194 ASN A O 1
ATOM 1585 N N . VAL A 1 195 ? 7.742 11.754 -4.593 1.00 96.44 195 VAL A N 1
ATOM 1586 C CA . VAL A 1 195 ? 6.688 11.202 -3.729 1.00 96.44 195 VAL A CA 1
ATOM 1587 C C . VAL A 1 195 ? 7.050 9.791 -3.262 1.00 96.44 195 VAL A C 1
ATOM 1589 O O . VAL A 1 195 ? 6.983 9.508 -2.067 1.00 96.44 195 VAL A O 1
ATOM 1592 N N . LEU A 1 196 ? 7.451 8.906 -4.177 1.00 96.88 196 LEU A N 1
ATOM 1593 C CA . LEU A 1 196 ? 7.826 7.536 -3.829 1.00 96.88 196 LEU A CA 1
ATOM 1594 C C . LEU A 1 196 ? 9.081 7.485 -2.942 1.00 96.88 196 LEU A C 1
ATOM 1596 O O . LEU A 1 196 ? 9.119 6.689 -2.005 1.00 96.88 196 LEU A O 1
ATOM 1600 N N . ASP A 1 197 ? 10.066 8.354 -3.184 1.00 95.75 197 ASP A N 1
ATOM 1601 C CA . ASP A 1 197 ? 11.290 8.441 -2.380 1.00 95.75 197 ASP A CA 1
ATOM 1602 C C . ASP A 1 197 ? 10.979 8.884 -0.946 1.00 95.75 197 ASP A C 1
ATOM 1604 O O . ASP A 1 197 ? 11.415 8.244 0.009 1.00 95.75 197 ASP A O 1
ATOM 1608 N N . ARG A 1 198 ? 10.103 9.883 -0.783 1.00 93.88 198 ARG A N 1
ATOM 1609 C CA . ARG A 1 198 ? 9.601 10.286 0.535 1.00 93.88 198 ARG A CA 1
ATOM 1610 C C . ARG A 1 198 ? 8.855 9.151 1.240 1.00 93.88 198 ARG A C 1
ATOM 1612 O O . ARG A 1 198 ? 9.053 8.926 2.431 1.00 93.88 198 ARG A O 1
ATOM 1619 N N . LEU A 1 199 ? 7.995 8.420 0.528 1.00 94.44 199 LEU A N 1
ATOM 1620 C CA . LEU A 1 199 ? 7.278 7.273 1.098 1.00 94.44 199 LEU A CA 1
ATOM 1621 C C . LEU A 1 199 ? 8.237 6.160 1.533 1.00 94.44 199 LEU A C 1
ATOM 1623 O O . LEU A 1 199 ? 8.052 5.583 2.607 1.00 94.44 199 LEU A O 1
ATOM 1627 N N . ARG A 1 200 ? 9.274 5.879 0.735 1.00 93.69 200 ARG A N 1
ATOM 1628 C CA . ARG A 1 200 ? 10.354 4.951 1.093 1.00 93.69 200 ARG A CA 1
ATOM 1629 C C . ARG A 1 200 ? 11.039 5.391 2.384 1.00 93.69 200 ARG A C 1
ATOM 1631 O O . ARG A 1 200 ? 11.280 4.551 3.248 1.00 93.69 200 ARG A O 1
ATOM 1638 N N . ASP A 1 201 ? 11.316 6.681 2.539 1.00 89.44 201 ASP A N 1
ATOM 1639 C CA . ASP A 1 201 ? 11.945 7.195 3.753 1.00 89.44 201 ASP A CA 1
ATOM 1640 C C . ASP A 1 201 ? 11.033 6.996 4.972 1.00 89.44 201 ASP A C 1
ATOM 1642 O O . ASP A 1 201 ? 11.488 6.461 5.979 1.00 89.44 201 ASP A O 1
ATOM 1646 N N . TYR A 1 202 ? 9.726 7.272 4.871 1.00 88.38 202 TYR A N 1
ATOM 1647 C CA . TYR A 1 202 ? 8.765 6.929 5.936 1.00 88.38 202 TYR A CA 1
ATOM 1648 C C . TYR A 1 202 ? 8.766 5.433 6.288 1.00 88.38 202 TYR A C 1
ATOM 1650 O O . TYR A 1 202 ? 8.700 5.069 7.460 1.00 88.38 202 TYR A O 1
ATOM 1658 N N . ARG A 1 203 ? 8.864 4.552 5.286 1.00 89.06 203 ARG A N 1
ATOM 1659 C CA . ARG A 1 203 ? 8.957 3.095 5.482 1.00 89.06 203 ARG A CA 1
ATOM 1660 C C . ARG A 1 203 ? 10.250 2.688 6.189 1.00 89.06 203 ARG A C 1
ATOM 1662 O O . ARG A 1 203 ? 10.228 1.781 7.016 1.00 89.06 203 ARG A O 1
ATOM 1669 N N . ASN A 1 204 ? 11.365 3.348 5.889 1.00 86.06 204 ASN A N 1
ATOM 1670 C CA . ASN A 1 204 ? 12.656 3.070 6.519 1.00 86.06 204 ASN A CA 1
ATOM 1671 C C . ASN A 1 204 ? 12.725 3.565 7.971 1.00 86.06 204 ASN A C 1
ATOM 1673 O O . ASN A 1 204 ? 13.438 2.976 8.781 1.00 86.06 204 ASN A O 1
ATOM 1677 N N . HIS A 1 205 ? 11.927 4.568 8.335 1.00 81.56 205 HIS A N 1
ATOM 1678 C CA . HIS A 1 205 ? 11.766 5.035 9.712 1.00 81.56 205 HIS A CA 1
ATOM 1679 C C . HIS A 1 205 ? 10.727 4.214 10.501 1.00 81.56 205 HIS A C 1
ATOM 1681 O O . HIS A 1 205 ? 9.977 4.742 11.311 1.00 81.56 205 HIS A O 1
ATOM 1687 N N . ILE A 1 206 ? 10.667 2.889 10.318 1.00 75.75 206 ILE A N 1
ATOM 1688 C CA . ILE A 1 206 ? 9.713 2.022 11.040 1.00 75.75 206 ILE A CA 1
ATOM 1689 C C . ILE A 1 206 ? 9.933 2.009 12.561 1.00 75.75 206 ILE A C 1
ATOM 1691 O O . ILE A 1 206 ? 8.990 1.839 13.334 1.00 75.75 206 ILE A O 1
ATOM 1695 N N . HIS A 1 207 ? 11.164 2.237 13.008 1.00 75.12 207 HIS A N 1
ATOM 1696 C CA . HIS A 1 207 ? 11.540 2.138 14.413 1.00 75.12 207 HIS A CA 1
ATOM 1697 C C . HIS A 1 207 ? 10.939 3.265 15.268 1.00 75.12 207 HIS A C 1
ATOM 1699 O O . HIS A 1 207 ? 10.741 4.383 14.803 1.00 75.12 207 HIS A O 1
ATOM 1705 N N . ILE A 1 208 ? 10.680 2.988 16.551 1.00 71.75 208 ILE A N 1
ATOM 1706 C CA . ILE A 1 208 ? 10.282 4.005 17.550 1.00 71.75 208 ILE A CA 1
ATOM 1707 C C . ILE A 1 208 ? 11.407 5.036 17.756 1.00 71.75 208 ILE A C 1
ATOM 1709 O O . ILE A 1 208 ? 11.174 6.214 18.031 1.00 71.75 208 ILE A O 1
ATOM 1713 N N . GLN A 1 209 ? 12.642 4.570 17.597 1.00 72.38 209 GLN A N 1
ATOM 1714 C CA . GLN A 1 209 ? 13.865 5.344 17.689 1.00 72.38 209 GLN A CA 1
ATOM 1715 C C . GLN A 1 209 ? 14.890 4.786 16.713 1.00 72.38 209 GLN A C 1
ATOM 1717 O O . GLN A 1 209 ? 14.935 3.576 16.488 1.00 72.38 209 GLN A O 1
ATOM 1722 N N . TYR A 1 210 ? 15.755 5.642 16.195 1.00 71.00 210 TYR A N 1
ATOM 1723 C CA . TYR A 1 210 ? 16.888 5.210 15.390 1.00 71.00 210 TYR A CA 1
ATOM 1724 C C . TYR A 1 210 ? 18.096 6.106 15.649 1.00 71.00 210 TYR A C 1
ATOM 1726 O O . TYR A 1 210 ? 17.974 7.224 16.152 1.00 71.00 210 TYR A O 1
ATOM 1734 N N . VAL A 1 211 ? 19.282 5.587 15.344 1.00 66.81 211 VAL A N 1
ATOM 1735 C CA . VAL A 1 211 ? 20.523 6.362 15.392 1.00 66.81 211 VAL A CA 1
ATOM 1736 C C . VAL A 1 211 ? 20.830 6.813 13.976 1.00 66.81 211 VAL A C 1
ATOM 1738 O O . VAL A 1 211 ? 21.045 5.986 13.087 1.00 66.81 211 VAL A O 1
ATOM 1741 N N . GLU A 1 212 ? 20.845 8.124 13.749 1.00 66.75 212 GLU A N 1
ATOM 1742 C CA . GLU A 1 212 ? 21.255 8.667 12.458 1.00 66.75 212 GLU A CA 1
ATOM 1743 C C . GLU A 1 212 ? 22.759 8.402 12.280 1.00 66.75 212 GLU A C 1
ATOM 1745 O O . GLU A 1 212 ? 23.581 8.983 12.994 1.00 66.75 212 GLU A O 1
ATOM 1750 N N . LYS A 1 213 ? 23.128 7.500 11.353 1.00 62.94 213 LYS A N 1
ATOM 1751 C CA . LYS A 1 213 ? 24.517 7.019 11.168 1.00 62.94 213 LYS A CA 1
ATOM 1752 C C . LYS A 1 213 ? 25.538 8.156 11.047 1.00 62.94 213 LYS A C 1
ATOM 1754 O O . LYS A 1 213 ? 26.646 8.025 11.553 1.00 62.94 213 LYS A O 1
ATOM 1759 N N . ASN A 1 214 ? 25.141 9.270 10.434 1.00 70.94 214 ASN A N 1
ATOM 1760 C CA . ASN A 1 214 ? 26.022 10.410 10.183 1.00 70.94 214 ASN A CA 1
ATOM 1761 C C . ASN A 1 214 ? 26.222 11.307 11.411 1.00 70.94 214 ASN A C 1
ATOM 1763 O O . ASN A 1 214 ? 27.236 11.987 11.497 1.00 70.94 214 ASN A O 1
ATOM 1767 N N . LYS A 1 215 ? 25.277 11.318 12.360 1.00 64.38 215 LYS A N 1
ATOM 1768 C CA . LYS A 1 215 ? 25.321 12.219 13.523 1.00 64.38 215 LYS A CA 1
ATOM 1769 C C . LYS A 1 215 ? 25.538 11.496 14.849 1.00 64.38 215 LYS A C 1
ATOM 1771 O O . LYS A 1 215 ? 25.811 12.151 15.845 1.00 64.38 215 LYS A O 1
ATOM 1776 N N . LYS A 1 216 ? 25.392 10.164 14.889 1.00 68.62 216 LYS A N 1
ATOM 1777 C CA . LYS A 1 216 ? 25.353 9.360 16.130 1.00 68.62 216 LYS A CA 1
ATOM 1778 C C . LYS A 1 216 ? 24.337 9.892 17.159 1.00 68.62 216 LYS A C 1
ATOM 1780 O O . LYS A 1 216 ? 24.430 9.585 18.343 1.00 68.62 216 LYS A O 1
ATOM 1785 N N . VAL A 1 217 ? 23.346 10.665 16.709 1.00 64.75 217 VAL A N 1
ATOM 1786 C CA . VAL A 1 217 ? 22.278 11.206 17.551 1.00 64.75 217 VAL A CA 1
ATOM 1787 C C . VAL A 1 217 ? 21.109 10.229 17.542 1.00 64.75 217 VAL A C 1
ATOM 1789 O O . VAL A 1 217 ? 20.692 9.743 16.486 1.00 64.75 217 VAL A O 1
ATOM 1792 N N . ARG A 1 218 ? 20.579 9.941 18.735 1.00 63.03 218 ARG A N 1
ATOM 1793 C CA . ARG A 1 218 ? 19.333 9.190 18.916 1.00 63.03 218 ARG A CA 1
ATOM 1794 C C . ARG A 1 218 ? 18.167 10.087 18.518 1.00 63.03 218 ARG A C 1
ATOM 1796 O O . ARG A 1 218 ? 17.858 11.044 19.223 1.00 63.03 218 ARG A O 1
ATOM 1803 N N . ILE A 1 219 ? 17.508 9.754 17.418 1.00 66.38 219 ILE A N 1
ATOM 1804 C CA . ILE A 1 219 ? 16.292 10.431 16.976 1.00 66.38 219 ILE A CA 1
ATOM 1805 C C . ILE A 1 219 ? 15.093 9.642 17.497 1.00 66.38 219 ILE A C 1
ATOM 1807 O O . ILE A 1 219 ? 15.021 8.417 17.361 1.00 66.38 219 ILE A O 1
ATOM 1811 N N . ARG A 1 220 ? 14.164 10.355 18.139 1.00 67.88 220 ARG A N 1
ATOM 1812 C CA . ARG A 1 220 ? 12.856 9.828 18.537 1.00 67.88 220 ARG A CA 1
ATOM 1813 C C . ARG A 1 220 ? 11.884 10.155 17.413 1.00 67.88 220 ARG A C 1
ATOM 1815 O O . ARG A 1 220 ? 11.630 11.325 17.148 1.00 67.88 220 ARG A O 1
ATOM 1822 N N . ASP A 1 221 ? 11.343 9.129 16.772 1.00 63.97 221 ASP A N 1
ATOM 1823 C CA . ASP A 1 221 ? 10.563 9.275 15.535 1.00 63.97 221 ASP A CA 1
ATOM 1824 C C . ASP A 1 221 ? 9.153 9.870 15.763 1.00 63.97 221 ASP A C 1
ATOM 1826 O O . ASP A 1 221 ? 8.418 10.169 14.828 1.00 63.97 221 ASP A O 1
ATOM 1830 N N . PHE A 1 222 ? 8.779 10.070 17.032 1.00 56.56 222 PHE A N 1
ATOM 1831 C CA . PHE A 1 222 ? 7.503 10.648 17.470 1.00 56.56 222 PHE A CA 1
ATOM 1832 C C . PHE A 1 222 ? 7.536 12.173 17.673 1.00 56.56 222 PHE A C 1
ATOM 1834 O O . PHE A 1 222 ? 6.581 12.742 18.197 1.00 56.56 222 PHE A O 1
ATOM 1841 N N . GLY A 1 223 ? 8.622 12.848 17.287 1.00 51.84 223 GLY A N 1
ATOM 1842 C CA . GLY A 1 223 ? 8.698 14.308 17.320 1.00 51.84 223 GLY A CA 1
ATOM 1843 C C . GLY A 1 223 ? 8.040 14.942 16.089 1.00 51.84 223 GLY A C 1
ATOM 1844 O O . GLY A 1 223 ? 8.549 14.805 14.983 1.00 51.84 223 GLY A O 1
ATOM 1845 N N . GLY A 1 224 ? 6.938 15.673 16.281 1.00 57.62 224 GLY A N 1
ATOM 1846 C CA . GLY A 1 224 ? 6.245 16.422 15.223 1.00 57.62 224 GLY A CA 1
ATOM 1847 C C . GLY A 1 224 ? 5.218 15.588 14.448 1.00 57.62 224 GLY A C 1
ATOM 1848 O O . GLY A 1 224 ? 5.345 14.376 14.319 1.00 57.62 224 GLY A O 1
ATOM 1849 N N . ASN A 1 225 ? 4.174 16.236 13.921 1.00 63.47 225 ASN A N 1
ATOM 1850 C CA . ASN A 1 225 ? 3.047 15.637 13.178 1.00 63.47 225 ASN A CA 1
ATOM 1851 C C . ASN A 1 225 ? 3.436 15.021 11.804 1.00 63.47 225 ASN A C 1
ATOM 1853 O O . ASN A 1 225 ? 2.718 15.164 10.808 1.00 63.47 225 ASN A O 1
ATOM 1857 N N . ALA A 1 226 ? 4.580 14.336 11.728 1.00 73.44 226 ALA A N 1
ATOM 1858 C CA . ALA A 1 226 ? 5.178 13.777 10.520 1.00 73.44 226 ALA A CA 1
ATOM 1859 C C . ALA A 1 226 ? 4.319 12.674 9.879 1.00 73.44 226 ALA A C 1
ATOM 1861 O O . ALA A 1 226 ? 4.320 12.532 8.656 1.00 73.44 226 ALA A O 1
ATOM 1862 N N . TYR A 1 227 ? 3.545 11.940 10.688 1.00 81.12 227 TYR A N 1
ATOM 1863 C CA . TYR A 1 227 ? 2.656 10.860 10.254 1.00 81.12 227 TYR A CA 1
ATOM 1864 C C . TYR A 1 227 ? 1.189 11.288 10.352 1.00 81.12 227 TYR A C 1
ATOM 1866 O O . TYR A 1 227 ? 0.518 11.098 11.369 1.00 81.12 227 TYR A O 1
ATOM 1874 N N . ASN A 1 228 ? 0.676 11.875 9.274 1.00 84.19 228 ASN A N 1
ATOM 1875 C CA . ASN A 1 228 ? -0.680 12.418 9.217 1.00 84.19 228 ASN A CA 1
ATOM 1876 C C . ASN A 1 228 ? -1.489 11.849 8.039 1.00 84.19 228 ASN A C 1
ATOM 1878 O O . ASN A 1 228 ? -0.970 11.157 7.158 1.00 84.19 228 ASN A O 1
ATOM 1882 N N . ILE A 1 229 ? -2.790 12.157 8.023 1.00 85.69 229 ILE A N 1
ATOM 1883 C CA . ILE A 1 229 ? -3.728 11.644 7.016 1.00 85.69 229 ILE A CA 1
ATOM 1884 C C . ILE A 1 229 ? -3.371 12.080 5.587 1.00 85.69 229 ILE A C 1
ATOM 1886 O O . ILE A 1 229 ? -3.650 11.354 4.635 1.00 85.69 229 ILE A O 1
ATOM 1890 N N . LYS A 1 230 ? -2.706 13.231 5.412 1.00 88.88 230 LYS A N 1
ATOM 1891 C CA . LYS A 1 230 ? -2.263 13.711 4.095 1.00 88.88 230 LYS A CA 1
ATOM 1892 C C . LYS A 1 230 ? -1.213 12.772 3.502 1.00 88.88 230 LYS A C 1
ATOM 1894 O O . LYS A 1 230 ? -1.342 12.398 2.339 1.00 88.88 230 LYS A O 1
ATOM 1899 N N . ILE A 1 231 ? -0.239 12.339 4.305 1.00 90.62 231 ILE A N 1
ATOM 1900 C CA . ILE A 1 231 ? 0.788 11.373 3.879 1.00 90.62 231 ILE A CA 1
ATOM 1901 C C . ILE A 1 231 ? 0.168 10.002 3.590 1.00 90.62 231 ILE A C 1
ATOM 1903 O O . ILE A 1 231 ? 0.479 9.380 2.576 1.00 90.62 231 ILE A O 1
ATOM 1907 N N . TYR A 1 232 ? -0.767 9.546 4.425 1.00 92.38 232 TYR A N 1
ATOM 1908 C CA . TYR A 1 232 ? -1.493 8.302 4.159 1.00 92.38 232 TYR A CA 1
ATOM 1909 C C . TYR A 1 232 ? -2.264 8.348 2.828 1.00 92.38 232 TYR A C 1
ATOM 1911 O O . TYR A 1 232 ? -2.147 7.442 2.001 1.00 92.38 232 TYR A O 1
ATOM 1919 N N . ASN A 1 233 ? -3.002 9.432 2.578 1.00 92.62 233 ASN A N 1
ATOM 1920 C CA . ASN A 1 233 ? -3.726 9.629 1.323 1.00 92.62 233 ASN A CA 1
ATOM 1921 C C . ASN A 1 233 ? -2.779 9.683 0.119 1.00 92.62 233 ASN A C 1
ATOM 1923 O O . ASN A 1 233 ? -3.105 9.162 -0.948 1.00 92.62 233 ASN A O 1
ATOM 1927 N N . GLU A 1 234 ? -1.595 10.271 0.280 1.00 95.00 234 GLU A N 1
ATOM 1928 C CA . GLU A 1 234 ? -0.553 10.256 -0.740 1.00 95.00 234 GLU A CA 1
ATOM 1929 C C . GLU A 1 234 ? -0.044 8.839 -1.040 1.00 95.00 234 GLU A C 1
ATOM 1931 O O . GLU A 1 234 ? 0.074 8.475 -2.214 1.00 95.00 234 GLU A O 1
ATOM 1936 N N . ALA A 1 235 ? 0.175 8.008 -0.017 1.00 96.56 235 ALA A N 1
ATOM 1937 C CA . ALA A 1 235 ? 0.536 6.603 -0.197 1.00 96.56 235 ALA A CA 1
ATOM 1938 C C . ALA A 1 235 ? -0.561 5.838 -0.960 1.00 96.56 235 ALA A C 1
ATOM 1940 O O . ALA A 1 235 ? -0.285 5.167 -1.957 1.00 96.56 235 ALA A O 1
ATOM 1941 N N . ILE A 1 236 ? -1.830 6.003 -0.568 1.00 97.00 236 ILE A N 1
ATOM 1942 C CA . ILE A 1 236 ? -2.976 5.377 -1.248 1.00 97.00 236 ILE A CA 1
ATOM 1943 C C . ILE A 1 236 ? -3.086 5.835 -2.706 1.00 97.00 236 ILE A C 1
ATOM 1945 O O . ILE A 1 236 ? -3.316 5.019 -3.604 1.00 97.00 236 ILE A O 1
ATOM 1949 N N . ASN A 1 237 ? -2.911 7.129 -2.970 1.00 96.81 237 ASN A N 1
ATOM 1950 C CA . ASN A 1 237 ? -2.947 7.667 -4.326 1.00 96.81 237 ASN A CA 1
ATOM 1951 C C . ASN A 1 237 ? -1.779 7.150 -5.171 1.00 96.81 237 ASN A C 1
ATOM 1953 O O . ASN A 1 237 ? -1.981 6.807 -6.336 1.00 96.81 237 ASN A O 1
ATOM 1957 N N . SER A 1 238 ? -0.592 7.011 -4.582 1.00 97.44 238 SER A N 1
ATOM 1958 C CA . SER A 1 238 ? 0.578 6.429 -5.243 1.00 97.44 238 SER A CA 1
ATOM 1959 C C . SER A 1 238 ? 0.328 4.975 -5.635 1.00 97.44 238 SER A C 1
ATOM 1961 O O . SER A 1 238 ? 0.487 4.624 -6.804 1.00 97.44 238 SER A O 1
ATOM 1963 N N . LEU A 1 239 ? -0.202 4.163 -4.714 1.00 97.38 239 LEU A N 1
ATOM 1964 C CA . LEU A 1 239 ? -0.628 2.789 -4.989 1.00 97.38 239 LEU A CA 1
ATOM 1965 C C . LEU A 1 239 ? -1.668 2.727 -6.123 1.00 97.38 239 LEU A C 1
ATOM 1967 O O . LEU A 1 239 ? -1.582 1.880 -7.011 1.00 97.38 239 LEU A O 1
ATOM 1971 N N . ARG A 1 240 ? -2.646 3.641 -6.142 1.00 96.31 240 ARG A N 1
ATOM 1972 C CA . ARG A 1 240 ? -3.679 3.709 -7.195 1.00 96.31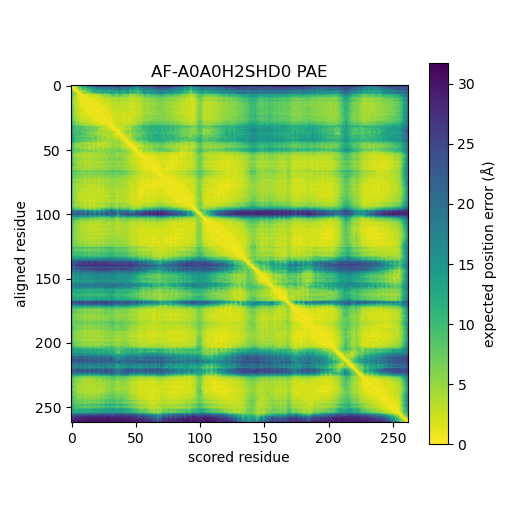 240 ARG A CA 1
ATOM 1973 C C . ARG A 1 240 ? -3.133 4.088 -8.576 1.00 96.31 240 ARG A C 1
ATOM 1975 O O . ARG A 1 240 ? -3.787 3.763 -9.565 1.00 96.31 240 ARG A O 1
ATOM 1982 N N . ARG A 1 241 ? -1.977 4.757 -8.665 1.00 95.62 241 ARG A N 1
ATOM 1983 C CA . ARG A 1 241 ? -1.335 5.131 -9.941 1.00 95.62 241 ARG A CA 1
ATOM 1984 C C . ARG A 1 241 ? -0.579 3.973 -10.592 1.00 95.62 241 ARG A C 1
ATOM 1986 O O . ARG A 1 241 ? -0.457 3.959 -11.818 1.00 95.62 241 ARG A O 1
ATOM 1993 N N . LEU A 1 242 ? -0.107 3.000 -9.809 1.00 94.25 242 LEU A N 1
ATOM 1994 C CA . LEU A 1 242 ? 0.756 1.920 -10.304 1.00 94.25 242 LEU A CA 1
ATOM 1995 C C . LEU A 1 242 ? 0.169 1.106 -11.472 1.00 94.25 242 LEU A C 1
ATOM 1997 O O . LEU A 1 242 ? 0.909 0.850 -12.422 1.00 94.25 242 LEU A O 1
ATOM 2001 N N . PRO A 1 243 ? -1.138 0.769 -11.510 1.00 93.88 243 PRO A N 1
ATOM 2002 C CA . PRO A 1 243 ? -1.699 0.022 -12.636 1.00 93.88 243 PRO A CA 1
ATOM 2003 C C . PRO A 1 243 ? -1.574 0.752 -13.980 1.00 93.88 243 PRO A C 1
ATOM 2005 O O . PRO A 1 243 ? -1.379 0.113 -15.011 1.00 93.88 243 PRO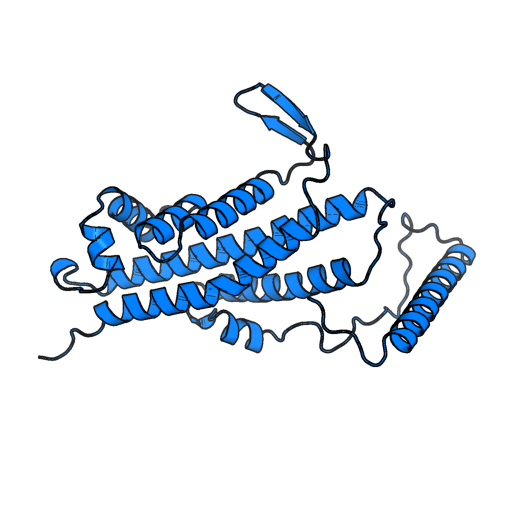 A O 1
ATOM 2008 N N . LYS A 1 244 ? -1.643 2.092 -13.986 1.00 92.81 244 LYS A N 1
ATOM 2009 C CA . LYS A 1 244 ? -1.447 2.892 -15.207 1.00 92.81 244 LYS A CA 1
ATOM 2010 C C . LYS A 1 244 ? 0.001 2.813 -15.683 1.00 92.81 244 LYS A C 1
ATOM 2012 O O . LYS A 1 244 ? 0.234 2.594 -16.867 1.00 92.81 244 LYS A O 1
ATOM 2017 N N . ILE A 1 245 ? 0.956 2.944 -14.761 1.00 90.44 245 ILE A N 1
ATOM 2018 C CA . ILE A 1 245 ? 2.391 2.799 -15.054 1.00 90.44 245 ILE A CA 1
ATOM 2019 C C . ILE A 1 245 ? 2.652 1.410 -15.633 1.00 90.44 245 ILE A C 1
ATOM 2021 O O . ILE A 1 245 ? 3.341 1.268 -16.642 1.00 90.44 245 ILE A O 1
ATOM 2025 N N . PHE A 1 246 ? 2.029 0.387 -15.051 1.00 87.88 246 PHE A N 1
ATOM 2026 C CA . PHE A 1 246 ? 2.169 -0.970 -15.541 1.00 87.88 246 PHE A CA 1
ATOM 2027 C C . PHE A 1 246 ? 1.565 -1.184 -16.927 1.00 87.88 246 PHE A C 1
ATOM 2029 O O . PHE A 1 246 ? 2.141 -1.894 -17.749 1.00 87.88 246 PHE A O 1
ATOM 2036 N N . GLN A 1 247 ? 0.440 -0.541 -17.232 1.00 88.81 247 GLN A N 1
ATOM 2037 C CA . GLN A 1 247 ? -0.122 -0.599 -18.574 1.00 88.81 247 GLN A CA 1
ATOM 2038 C C . GLN A 1 247 ? 0.824 0.028 -19.609 1.00 88.81 247 GLN A C 1
ATOM 2040 O O . GLN A 1 247 ? 1.051 -0.575 -20.658 1.00 88.81 247 GLN A O 1
ATOM 2045 N N . THR A 1 248 ? 1.425 1.184 -19.309 1.00 87.38 248 THR A N 1
ATOM 2046 C CA . THR A 1 248 ? 2.444 1.807 -20.174 1.00 87.38 248 THR A CA 1
ATOM 2047 C C . THR A 1 248 ? 3.628 0.869 -20.387 1.00 87.38 248 THR A C 1
ATOM 2049 O O . THR A 1 248 ? 4.040 0.618 -21.517 1.00 87.38 248 THR A O 1
ATOM 2052 N N . LEU A 1 249 ? 4.122 0.280 -19.302 1.00 81.12 249 LEU A N 1
ATOM 2053 C CA . LEU A 1 249 ? 5.221 -0.674 -19.318 1.00 81.12 249 LEU A CA 1
ATOM 2054 C C . LEU A 1 249 ? 4.917 -1.901 -20.191 1.00 81.12 249 LEU A C 1
ATOM 2056 O O . LEU A 1 249 ? 5.745 -2.323 -20.996 1.00 81.12 249 LEU A O 1
ATOM 2060 N N . ARG A 1 250 ? 3.705 -2.454 -20.082 1.00 80.06 250 ARG A N 1
ATOM 2061 C CA . ARG A 1 250 ? 3.245 -3.569 -20.917 1.00 80.06 250 ARG A CA 1
ATOM 2062 C C . ARG A 1 250 ? 3.204 -3.188 -22.394 1.00 80.06 250 ARG A C 1
ATOM 2064 O O . ARG A 1 250 ? 3.640 -3.980 -23.229 1.00 80.06 250 ARG A O 1
ATOM 2071 N N . ASN A 1 251 ? 2.692 -2.000 -22.711 1.00 83.94 251 ASN A N 1
ATOM 2072 C CA . ASN A 1 251 ? 2.647 -1.505 -24.084 1.00 83.94 251 ASN A CA 1
ATOM 2073 C C . ASN A 1 251 ? 4.069 -1.405 -24.659 1.00 83.94 251 ASN A C 1
ATOM 2075 O O . ASN A 1 251 ? 4.310 -1.869 -25.771 1.00 83.94 251 ASN A O 1
ATOM 2079 N N . GLU A 1 252 ? 5.032 -0.913 -23.877 1.00 78.81 252 GLU A N 1
ATOM 2080 C CA . GLU A 1 252 ? 6.439 -0.873 -24.284 1.00 78.81 252 GLU A CA 1
ATOM 2081 C C . GLU A 1 252 ? 7.033 -2.270 -24.507 1.00 78.81 252 GLU A C 1
ATOM 2083 O O . GLU A 1 252 ? 7.670 -2.503 -25.532 1.00 78.81 252 GLU A O 1
ATOM 2088 N N . ILE A 1 253 ? 6.773 -3.241 -23.624 1.00 73.69 253 ILE A N 1
ATOM 2089 C CA . ILE A 1 253 ? 7.240 -4.626 -23.824 1.00 73.69 253 ILE A CA 1
ATOM 2090 C C . ILE A 1 253 ? 6.634 -5.243 -25.090 1.00 73.69 253 ILE A C 1
ATOM 2092 O O . ILE A 1 253 ? 7.323 -5.965 -25.810 1.00 73.69 253 ILE A O 1
ATOM 2096 N N . SER A 1 254 ? 5.355 -4.983 -25.376 1.00 76.69 254 SER A N 1
ATOM 2097 C CA . SER A 1 254 ? 4.676 -5.575 -26.536 1.00 76.69 254 SER A CA 1
ATOM 2098 C C . SER A 1 254 ? 5.347 -5.208 -27.866 1.00 76.69 254 SER A C 1
ATOM 2100 O O . SER A 1 254 ? 5.416 -6.048 -28.761 1.00 76.69 254 SER A O 1
ATOM 2102 N N . LYS A 1 255 ? 5.969 -4.021 -27.951 1.00 76.31 255 LYS A N 1
ATOM 2103 C CA . LYS A 1 255 ? 6.763 -3.583 -29.111 1.00 76.31 255 LYS A CA 1
ATOM 2104 C C . LYS A 1 255 ? 7.993 -4.458 -29.366 1.00 76.31 255 LYS A C 1
ATOM 2106 O O . LYS A 1 255 ? 8.449 -4.537 -30.500 1.00 76.31 255 LYS A O 1
ATOM 2111 N N . CYS A 1 256 ? 8.533 -5.121 -28.340 1.00 67.62 256 CYS A N 1
ATOM 2112 C CA . CYS A 1 256 ? 9.646 -6.057 -28.509 1.00 67.62 256 CYS A CA 1
ATOM 2113 C C . CYS A 1 256 ? 9.205 -7.449 -28.986 1.00 67.62 256 CYS A C 1
ATOM 2115 O O . CYS A 1 256 ? 10.031 -8.177 -29.525 1.00 67.62 256 CYS A O 1
ATOM 2117 N N . LYS A 1 257 ? 7.937 -7.836 -28.779 1.00 59.53 257 LYS A N 1
ATOM 2118 C CA . LYS A 1 257 ? 7.415 -9.161 -29.165 1.00 59.53 257 LYS A CA 1
ATOM 2119 C C . LYS A 1 257 ? 6.919 -9.218 -30.616 1.00 59.53 257 LYS A C 1
ATOM 2121 O O . LYS A 1 257 ? 6.821 -10.298 -31.173 1.00 59.53 257 LYS A O 1
ATOM 2126 N N . TYR A 1 258 ? 6.658 -8.071 -31.246 1.00 49.59 258 TYR A N 1
ATOM 2127 C CA . TYR A 1 258 ? 6.102 -7.961 -32.605 1.00 49.59 258 TYR A CA 1
ATOM 2128 C C . TYR A 1 258 ? 7.137 -8.088 -33.746 1.00 49.59 258 TYR A C 1
ATOM 2130 O O . TYR A 1 258 ? 7.014 -7.441 -34.784 1.00 49.59 258 TYR A O 1
ATOM 2138 N N . LYS A 1 259 ? 8.166 -8.928 -33.579 1.00 45.88 259 LYS A N 1
ATOM 2139 C CA . LYS A 1 259 ? 9.033 -9.366 -34.688 1.00 45.88 259 LYS A CA 1
ATOM 2140 C C . LYS A 1 259 ? 9.081 -10.890 -34.760 1.00 45.88 259 LYS A C 1
ATOM 2142 O O . LYS A 1 259 ? 10.139 -11.492 -34.636 1.00 45.88 259 LYS A O 1
ATOM 2147 N N . GLU A 1 260 ? 7.926 -11.499 -34.978 1.00 40.84 260 GLU A N 1
ATOM 2148 C CA . GLU A 1 260 ? 7.840 -12.810 -35.617 1.00 40.84 260 GLU A CA 1
ATOM 2149 C C . GLU A 1 260 ? 6.986 -12.631 -36.876 1.00 40.84 260 GLU A C 1
ATOM 2151 O O . GLU A 1 260 ? 5.826 -12.236 -36.782 1.00 40.84 260 GLU A O 1
ATOM 2156 N N . GLY A 1 261 ? 7.592 -12.847 -38.048 1.00 42.41 261 GLY A N 1
ATOM 2157 C CA . GLY A 1 261 ? 6.885 -12.930 -39.329 1.00 42.41 261 GLY A CA 1
ATOM 2158 C C . GLY A 1 261 ? 7.087 -11.763 -40.300 1.00 42.41 261 GLY A C 1
ATOM 2159 O O . GLY A 1 261 ? 6.155 -11.000 -40.547 1.00 42.41 261 GLY A O 1
ATOM 2160 N N . ARG A 1 262 ? 8.277 -11.668 -40.901 1.00 32.12 262 ARG A N 1
ATOM 2161 C CA . ARG A 1 262 ? 8.441 -11.487 -42.353 1.00 32.12 262 ARG A CA 1
ATOM 2162 C C . ARG A 1 262 ? 9.629 -12.317 -42.800 1.00 32.12 262 ARG A C 1
ATOM 2164 O O . ARG A 1 262 ? 10.660 -12.235 -42.096 1.00 32.12 262 ARG A O 1
#

Solvent-accessible surface area (backbone atoms only — not comparable to full-atom values): 15200 Å² total; per-residue (Å²): 135,82,82,82,62,96,56,48,68,62,52,50,57,51,47,55,52,49,53,52,54,54,50,53,50,53,54,54,48,45,72,72,73,47,53,76,87,81,46,85,77,87,66,91,77,74,88,75,78,75,82,87,68,58,69,52,65,69,58,43,32,67,66,56,48,36,81,70,36,81,54,61,66,60,32,49,49,45,41,52,50,54,39,48,50,39,54,49,52,50,46,71,75,73,50,84,51,43,100,91,37,61,76,60,40,49,52,48,42,40,52,47,34,33,52,46,38,53,47,43,40,54,52,47,33,43,50,49,50,47,48,39,44,50,55,64,74,64,33,91,48,59,91,75,33,78,15,64,52,56,45,39,34,70,72,33,69,68,50,36,52,53,44,50,46,48,61,68,59,82,51,81,62,49,58,67,59,43,51,51,50,34,43,72,49,68,64,43,53,70,70,59,46,54,52,52,52,52,45,50,50,57,41,72,58,69,52,74,54,49,65,44,84,91,72,73,43,80,44,62,67,79,70,67,86,80,53,41,71,69,58,38,51,48,41,54,52,51,54,67,45,47,41,60,45,50,50,54,51,49,57,36,54,50,52,46,66,76,79,77,90,133

Secondary structure (DSSP, 8-state):
-PPPPTTHHHHHHHHHHHHHHHHHHHHHHHHTT--TTTS----SSPPPPPTTSSPPHHHHHHHHTGGG-S-HHHHHHHHHHHHHHHHHHHHHHH----SS--THHHHHHHHHHHHHHHHHHHHHHHHHHHHHHHHHHH-TTGGG---HHHHHHHH-HHHHHHHHHHHTTSSPPPHHHHHHHHHHTTSS-HHHHHHHHHHHHHHHT-SSEEEETTTTEEEETTSSS-S-HHHHHHHHHHHHHHHHHHHHHHHHHHHHH-----